Protein AF-A0A6G3D3T6-F1 (afdb_monomer)

Foldseek 3Di:
DPPQDQAQEEEEEDLPPVSLLLCVLCCPPRNHHHAAYEYCPQVSQVVSCVVRVHYRYNGLVVVLVDPRHQEYEYPHFQQCQLVSLLVCLVSLHAYEYEFPSHLDPVSSVVSVVSCVVSVHHYHYQLLLLQQLVLLLLQVCCVVVLFPQFQEKEKEKAAACPVVPQPRCQLPCSRQNHCCRNVVVSVQVSCCSSNVFDFDDKDKDWDADPPRGGGFKMWMWTATPPRRIYIYIGGNPDDHVGIWIWMWTHRFQKIKIFIDPRTQKIKMKGFADPVSLVVQVCCQVCQCVSSDGVQADQPPLWGKDKDKAAQCDDQAWDDTPHDTDRGRMIMMIMTGSNPPVCSSVSSSSSD

Radius of gyration: 22.32 Å; Cα contacts (8 Å, |Δi|>4): 745; chains: 1; bounding box: 56×41×55 Å

Structure (mmCIF, N/CA/C/O backbone):
data_AF-A0A6G3D3T6-F1
#
_entry.id   AF-A0A6G3D3T6-F1
#
loop_
_atom_site.group_PDB
_atom_site.id
_atom_site.type_symbol
_atom_site.label_atom_id
_atom_site.label_alt_id
_atom_site.label_comp_id
_atom_site.label_asym_id
_atom_site.label_entity_id
_atom_site.label_seq_id
_atom_site.pdbx_PDB_ins_code
_atom_site.Cartn_x
_atom_site.Cartn_y
_atom_site.Cartn_z
_atom_site.occupancy
_atom_site.B_iso_or_equiv
_atom_site.auth_seq_id
_atom_site.auth_comp_id
_atom_site.auth_asym_id
_atom_site.auth_atom_id
_atom_site.pdbx_PDB_model_num
ATOM 1 N N . MET A 1 1 ? -21.239 -20.232 -13.064 1.00 39.75 1 MET A N 1
ATOM 2 C CA . MET A 1 1 ? -21.566 -19.064 -12.222 1.00 39.75 1 MET A CA 1
ATOM 3 C C . MET A 1 1 ? -21.655 -19.581 -10.801 1.00 39.75 1 MET A C 1
ATOM 5 O O . MET A 1 1 ? -22.529 -20.400 -10.548 1.00 39.75 1 MET A O 1
ATOM 9 N N . SER A 1 2 ? -20.716 -19.225 -9.921 1.00 40.78 2 SER A N 1
ATOM 10 C CA . SER A 1 2 ? -20.880 -19.517 -8.490 1.00 40.78 2 SER A CA 1
ATOM 11 C C . SER A 1 2 ? -22.173 -18.850 -8.006 1.00 40.78 2 SER A C 1
ATOM 13 O O . SER A 1 2 ? -22.490 -17.767 -8.509 1.00 40.78 2 SER A O 1
ATOM 15 N N . PRO A 1 3 ? -22.954 -19.483 -7.113 1.00 44.53 3 PRO A N 1
ATOM 16 C CA . PRO A 1 3 ? -24.163 -18.863 -6.584 1.00 44.53 3 PRO A CA 1
ATOM 17 C C . PRO A 1 3 ? -23.785 -17.501 -6.000 1.00 44.53 3 PRO A C 1
ATOM 19 O O . PRO A 1 3 ? -22.776 -17.399 -5.304 1.00 44.53 3 PRO A O 1
ATOM 22 N N . ALA A 1 4 ? -24.546 -16.456 -6.333 1.00 56.91 4 ALA A N 1
ATOM 23 C CA . ALA A 1 4 ? -24.324 -15.129 -5.777 1.00 56.91 4 ALA A CA 1
ATOM 24 C C . ALA A 1 4 ? -24.526 -15.219 -4.258 1.00 56.91 4 ALA A C 1
ATOM 26 O O . ALA A 1 4 ? -25.653 -15.299 -3.773 1.00 56.91 4 ALA A O 1
ATOM 27 N N . THR A 1 5 ? -23.425 -15.309 -3.517 1.00 73.31 5 THR A N 1
ATOM 28 C CA . THR A 1 5 ? -23.425 -15.281 -2.058 1.00 73.31 5 THR A CA 1
ATOM 29 C C . THR A 1 5 ? -23.965 -13.930 -1.611 1.00 73.31 5 THR A C 1
ATOM 31 O O . THR A 1 5 ? -23.590 -12.903 -2.179 1.00 73.31 5 THR A O 1
ATOM 34 N N . ALA A 1 6 ? -24.858 -13.926 -0.620 1.00 86.69 6 ALA A N 1
ATOM 35 C CA . ALA A 1 6 ? -25.373 -12.685 -0.052 1.00 86.69 6 ALA A CA 1
ATOM 36 C C . ALA A 1 6 ? -24.205 -11.780 0.403 1.00 86.69 6 ALA A C 1
ATOM 38 O O . ALA A 1 6 ? -23.221 -12.312 0.927 1.00 86.69 6 ALA A O 1
ATOM 39 N N . PRO A 1 7 ? -24.292 -10.446 0.218 1.00 94.12 7 PRO A N 1
ATOM 40 C CA . PRO A 1 7 ? -23.237 -9.533 0.644 1.00 94.12 7 PRO A CA 1
ATOM 41 C C . PRO A 1 7 ? -22.947 -9.676 2.140 1.00 94.12 7 PRO A C 1
ATOM 43 O O . PRO A 1 7 ? -23.873 -9.742 2.956 1.00 94.12 7 PRO A O 1
ATOM 46 N N . LEU A 1 8 ? -21.668 -9.693 2.505 1.00 96.81 8 LEU A N 1
ATOM 47 C CA . LEU A 1 8 ? -21.237 -9.764 3.896 1.00 96.81 8 LEU A CA 1
ATOM 48 C C . LEU A 1 8 ? -21.480 -8.417 4.582 1.00 96.81 8 LEU A C 1
ATOM 50 O O . LEU A 1 8 ? -21.148 -7.363 4.038 1.00 96.81 8 LEU A O 1
ATOM 54 N N . GLY A 1 9 ? -22.048 -8.439 5.789 1.00 98.25 9 GLY A N 1
ATOM 55 C CA . GLY A 1 9 ? -22.190 -7.221 6.579 1.00 98.25 9 GLY A CA 1
ATOM 56 C C . GLY A 1 9 ? -20.834 -6.739 7.090 1.00 98.25 9 GLY A C 1
ATOM 57 O O . GLY A 1 9 ? -20.126 -7.483 7.771 1.00 98.25 9 GLY A O 1
ATOM 58 N N . LEU A 1 10 ? -20.485 -5.501 6.756 1.00 98.56 10 LEU A N 1
ATOM 59 C CA . LEU A 1 10 ? -19.242 -4.841 7.133 1.00 98.56 10 LEU A CA 1
ATOM 60 C C . LEU A 1 10 ? -19.496 -3.868 8.288 1.00 98.56 10 LEU A C 1
ATOM 62 O O . LEU A 1 10 ? -20.263 -2.911 8.145 1.00 98.56 10 LEU A O 1
ATOM 66 N N . GLY A 1 11 ? -18.845 -4.109 9.420 1.00 98.69 11 GLY A N 1
ATOM 67 C CA . GLY A 1 11 ? -18.751 -3.164 10.526 1.00 98.69 11 GLY A CA 1
ATOM 68 C C . GLY A 1 11 ? -17.400 -2.453 10.516 1.00 98.69 11 GLY A C 1
ATOM 69 O O . GLY A 1 11 ? -16.382 -3.113 10.348 1.00 98.69 11 GLY A O 1
ATOM 70 N N . LEU A 1 12 ? -17.370 -1.136 10.711 1.00 98.81 12 LEU A N 1
ATOM 71 C CA . LEU A 1 12 ? -16.123 -0.368 10.839 1.00 98.81 12 LEU A CA 1
ATOM 72 C C . LEU A 1 12 ? -15.867 0.003 12.305 1.00 98.81 12 LEU A C 1
ATOM 74 O O . LEU A 1 12 ? -16.773 0.506 12.966 1.00 98.81 12 LEU A O 1
ATOM 78 N N . VAL A 1 13 ? -14.635 -0.160 12.788 1.00 98.75 13 VAL A N 1
ATOM 79 C CA . VAL A 1 13 ? -14.160 0.388 14.070 1.00 98.75 13 VAL A CA 1
ATOM 80 C C . VAL A 1 13 ? -13.040 1.386 13.804 1.00 98.75 13 VAL A C 1
ATOM 82 O O . VAL A 1 13 ? -12.027 1.032 13.208 1.00 98.75 13 VAL A O 1
ATOM 85 N N . GLY A 1 14 ? -13.214 2.621 14.273 1.00 98.31 14 GLY A N 1
ATOM 86 C CA . GLY A 1 14 ? -12.348 3.755 13.957 1.00 98.31 14 GLY A CA 1
ATOM 87 C C . GLY A 1 14 ? -12.942 4.600 12.830 1.00 98.31 14 GLY A C 1
ATOM 88 O O . GLY A 1 14 ? -12.811 4.288 11.654 1.00 98.31 14 GLY A O 1
ATOM 89 N N . CYS A 1 15 ? -13.590 5.703 13.195 1.00 98.38 15 CYS A N 1
ATOM 90 C CA . CYS A 1 15 ? -14.238 6.663 12.295 1.00 98.38 15 CYS A CA 1
ATOM 91 C C . CYS A 1 15 ? -13.370 7.917 12.072 1.00 98.38 15 CYS A C 1
ATOM 93 O O . CYS A 1 15 ? -13.886 9.017 11.856 1.00 98.38 15 CYS A O 1
ATOM 95 N N . GLY A 1 16 ? -12.044 7.771 12.171 1.00 96.25 16 GLY A N 1
ATOM 96 C CA . GLY A 1 16 ? -11.081 8.812 11.811 1.00 96.25 16 GLY A CA 1
ATOM 97 C C . GLY A 1 16 ? -11.018 9.057 10.299 1.00 96.25 16 GLY A C 1
ATOM 98 O O . GLY A 1 16 ? -11.765 8.462 9.523 1.00 96.25 16 GLY A O 1
ATOM 99 N N . GLY A 1 17 ? -10.091 9.920 9.867 1.00 94.75 17 GLY A N 1
ATOM 100 C CA . GLY A 1 17 ? -9.939 10.274 8.449 1.00 94.75 17 GLY A CA 1
ATOM 101 C C . GLY A 1 17 ? -9.751 9.054 7.542 1.00 94.75 17 GLY A C 1
ATOM 102 O O . GLY A 1 17 ? -10.414 8.952 6.512 1.00 94.75 17 GLY A O 1
ATOM 103 N N . PHE A 1 18 ? -8.922 8.096 7.967 1.00 94.50 18 PHE A N 1
ATOM 104 C CA . PHE A 1 18 ? -8.704 6.874 7.199 1.00 94.50 18 PHE A CA 1
ATOM 105 C C . PHE A 1 18 ? -9.914 5.934 7.217 1.00 94.50 18 PHE A C 1
ATOM 107 O O . PHE A 1 18 ? -10.318 5.455 6.168 1.00 94.50 18 PHE A O 1
ATOM 114 N N . GLY A 1 19 ? -10.556 5.721 8.370 1.00 97.44 19 GLY A N 1
ATOM 115 C CA . GLY A 1 19 ? -11.765 4.891 8.441 1.00 97.44 19 GLY A CA 1
ATOM 116 C C . GLY A 1 19 ? -12.900 5.406 7.549 1.00 97.44 19 GLY A C 1
ATOM 117 O O . GLY A 1 19 ? -13.599 4.618 6.915 1.00 97.44 19 GLY A O 1
ATOM 118 N N . ALA A 1 20 ? -13.042 6.731 7.428 1.00 97.56 20 ALA A N 1
ATOM 119 C CA . ALA A 1 20 ? -13.967 7.338 6.475 1.00 97.56 20 ALA A CA 1
ATOM 120 C C . ALA A 1 20 ? -13.571 7.059 5.013 1.00 97.56 20 ALA A C 1
ATOM 122 O O . ALA A 1 20 ? -14.434 6.699 4.216 1.00 97.56 20 ALA A O 1
ATOM 123 N N . PHE A 1 21 ? -12.283 7.190 4.673 1.00 97.06 21 PHE A N 1
ATOM 124 C CA . PHE A 1 21 ? -11.763 6.873 3.339 1.00 97.06 21 PHE A CA 1
ATOM 125 C C . PHE A 1 21 ? -11.950 5.393 2.972 1.00 97.06 21 PHE A C 1
ATOM 127 O O . PHE A 1 21 ? -12.449 5.101 1.889 1.00 97.06 21 PHE A O 1
ATOM 134 N N . LEU A 1 22 ? -11.614 4.473 3.879 1.00 96.94 22 LEU A N 1
ATOM 135 C CA . LEU A 1 22 ? -11.801 3.032 3.704 1.00 96.94 22 LEU A CA 1
ATOM 136 C C . LEU A 1 22 ? -13.271 2.723 3.430 1.00 96.94 22 LEU A C 1
ATOM 138 O O . LEU A 1 22 ? -13.595 2.063 2.444 1.00 96.94 22 LEU A O 1
ATOM 142 N N . LEU A 1 23 ? -14.183 3.237 4.262 1.00 97.25 23 LEU A N 1
ATOM 143 C CA . LEU A 1 23 ? -15.605 2.961 4.087 1.00 97.25 23 LEU A CA 1
ATOM 144 C C . LEU A 1 23 ? -16.147 3.539 2.773 1.00 97.25 23 LEU A C 1
ATOM 146 O O . LEU A 1 23 ? -16.931 2.871 2.103 1.00 97.25 23 LEU A O 1
ATOM 150 N N . ASP A 1 24 ? -15.698 4.727 2.360 1.00 95.88 24 ASP A N 1
ATOM 151 C CA . ASP A 1 24 ? -15.997 5.280 1.032 1.00 95.88 24 ASP A CA 1
ATOM 152 C C . ASP A 1 24 ? -15.475 4.397 -0.106 1.00 95.88 24 ASP A C 1
ATOM 154 O O . ASP A 1 24 ? -16.133 4.269 -1.143 1.00 95.88 24 ASP A O 1
ATOM 158 N N . ALA A 1 25 ? -14.288 3.813 0.070 1.00 94.12 25 ALA A N 1
ATOM 159 C CA . ALA A 1 25 ? -13.652 2.986 -0.940 1.00 94.12 25 ALA A CA 1
ATOM 160 C C . ALA A 1 25 ? -14.452 1.713 -1.213 1.00 94.12 25 ALA A C 1
ATOM 162 O O . ALA A 1 25 ? -14.696 1.400 -2.379 1.00 94.12 25 ALA A O 1
ATOM 163 N N . VAL A 1 26 ? -14.926 1.056 -0.150 1.00 93.31 26 VAL A N 1
ATOM 164 C CA . VAL A 1 26 ? -15.482 -0.303 -0.218 1.00 93.31 26 VAL A CA 1
ATOM 165 C C . VAL A 1 26 ? -17.011 -0.379 -0.157 1.00 93.31 26 VAL A C 1
ATOM 167 O O . VAL A 1 26 ? -17.577 -1.445 -0.398 1.00 93.31 26 VAL A O 1
ATOM 170 N N . ALA A 1 27 ? -17.710 0.717 0.167 1.00 92.44 27 ALA A N 1
ATOM 171 C CA . ALA A 1 27 ? -19.166 0.705 0.372 1.00 92.44 27 ALA A CA 1
ATOM 172 C C . ALA A 1 27 ? -19.982 0.291 -0.865 1.00 92.44 27 ALA A C 1
ATOM 174 O O . ALA A 1 27 ? -21.127 -0.134 -0.712 1.00 92.44 27 ALA A O 1
ATOM 175 N N . ASP A 1 28 ? -19.423 0.425 -2.070 1.00 90.81 28 ASP A N 1
ATOM 176 C CA . ASP A 1 28 ? -20.070 0.050 -3.331 1.00 90.81 28 ASP A CA 1
ATOM 177 C C . ASP A 1 28 ? -19.621 -1.316 -3.879 1.00 90.81 28 ASP A C 1
ATOM 179 O O . ASP A 1 28 ? -20.043 -1.706 -4.973 1.00 90.81 28 ASP A O 1
ATOM 183 N N . LEU A 1 29 ? -18.804 -2.068 -3.132 1.00 91.69 29 LEU A N 1
ATOM 184 C CA . LEU A 1 29 ? -18.402 -3.415 -3.524 1.00 91.69 29 LEU A CA 1
ATOM 185 C C . LEU A 1 29 ? -19.596 -4.381 -3.429 1.00 91.69 29 LEU A C 1
ATOM 187 O O . LEU A 1 29 ? -20.158 -4.546 -2.347 1.00 91.69 29 LEU A O 1
ATOM 191 N N . PRO A 1 30 ? -19.954 -5.110 -4.506 1.00 90.25 30 PRO A N 1
ATOM 192 C CA . PRO A 1 30 ? -21.135 -5.984 -4.514 1.00 90.25 30 PRO A CA 1
ATOM 193 C C . PRO A 1 30 ? -21.138 -7.084 -3.443 1.00 90.25 30 PRO A C 1
ATOM 195 O O . PRO A 1 30 ? -22.197 -7.597 -3.090 1.00 90.25 30 PRO A O 1
ATOM 198 N N . GLY A 1 31 ? -19.958 -7.478 -2.954 1.00 92.00 31 GLY A N 1
ATOM 199 C CA . GLY A 1 31 ? -19.793 -8.504 -1.924 1.00 92.00 31 GLY A CA 1
ATOM 200 C C . GLY A 1 31 ? -19.917 -7.992 -0.487 1.00 92.00 31 GLY A C 1
ATOM 201 O O . GLY A 1 31 ? -19.901 -8.810 0.430 1.00 92.00 31 GLY A O 1
ATOM 202 N N . LEU A 1 32 ? -20.044 -6.678 -0.277 1.00 95.25 32 LEU A N 1
ATOM 203 C CA . LEU A 1 32 ? -20.084 -6.052 1.042 1.00 95.25 32 LEU A CA 1
ATOM 204 C C . LEU A 1 32 ? -21.335 -5.191 1.207 1.00 95.25 32 LEU A C 1
ATOM 206 O O . LEU A 1 32 ? -21.881 -4.630 0.261 1.00 95.25 32 LEU A O 1
ATOM 210 N N . ARG A 1 33 ? -21.788 -5.071 2.450 1.00 97.12 33 ARG A N 1
ATOM 211 C CA . ARG A 1 33 ? -22.848 -4.149 2.849 1.00 97.12 33 ARG A CA 1
ATOM 212 C C . ARG A 1 33 ? -22.439 -3.496 4.164 1.00 97.12 33 ARG A C 1
ATOM 214 O O . ARG A 1 33 ? -22.420 -4.202 5.168 1.00 97.12 33 ARG A O 1
ATOM 221 N N . PRO A 1 34 ? -22.134 -2.190 4.208 1.00 98.12 34 PRO A N 1
ATOM 222 C CA . PRO A 1 34 ? -21.954 -1.487 5.474 1.00 98.12 34 PRO A CA 1
ATOM 223 C C . PRO A 1 34 ? -23.183 -1.663 6.373 1.00 98.12 34 PRO A C 1
ATOM 225 O O . PRO A 1 34 ? -24.313 -1.467 5.921 1.00 98.12 34 PRO A O 1
ATOM 228 N N . VAL A 1 35 ? -22.976 -2.058 7.630 1.00 98.50 35 VAL A N 1
ATOM 229 C CA . VAL A 1 35 ? -24.077 -2.289 8.586 1.00 98.50 35 VAL A CA 1
ATOM 230 C C . VAL A 1 35 ? -23.979 -1.461 9.855 1.00 98.50 35 VAL A C 1
ATOM 232 O O . VAL A 1 35 ? -25.008 -1.250 10.485 1.00 98.50 35 VAL A O 1
ATOM 235 N N . ALA A 1 36 ? -22.790 -0.995 10.236 1.00 98.69 36 ALA A N 1
ATOM 236 C CA . ALA A 1 36 ? -22.582 -0.121 11.387 1.00 98.69 36 ALA A CA 1
ATOM 237 C C . ALA A 1 36 ? -21.161 0.457 11.389 1.00 98.69 36 ALA A C 1
ATOM 239 O O . ALA A 1 36 ? -20.241 -0.112 10.797 1.00 98.69 36 ALA A O 1
ATOM 240 N N . VAL A 1 37 ? -20.987 1.567 12.100 1.00 98.88 37 VAL A N 1
ATOM 241 C CA . VAL A 1 37 ? -19.676 2.149 12.409 1.00 98.88 37 VAL A CA 1
ATOM 242 C C . VAL A 1 37 ? -19.545 2.369 13.912 1.00 98.88 37 VAL A C 1
ATOM 244 O O . VAL A 1 37 ? -20.540 2.649 14.580 1.00 98.88 37 VAL A O 1
ATOM 247 N N . ALA A 1 38 ? -18.332 2.266 14.444 1.00 98.75 38 ALA A N 1
ATOM 248 C CA . ALA A 1 38 ? -18.039 2.441 15.859 1.00 98.75 38 ALA A CA 1
ATOM 249 C C . ALA A 1 38 ? -16.816 3.342 16.068 1.00 98.75 38 ALA A C 1
ATOM 251 O O . ALA A 1 38 ? -15.796 3.189 15.391 1.00 98.75 38 ALA A O 1
ATOM 252 N N . ASP A 1 39 ? -16.907 4.273 17.015 1.00 98.62 39 ASP A N 1
ATOM 253 C CA . ASP A 1 39 ? -15.785 5.109 17.456 1.00 98.62 39 ASP A CA 1
ATOM 254 C C . ASP A 1 39 ? -16.047 5.618 18.883 1.00 98.62 39 ASP A C 1
ATOM 256 O O . ASP A 1 39 ? -17.189 5.983 19.182 1.00 98.62 39 ASP A O 1
ATOM 260 N N . PRO A 1 40 ? -15.023 5.688 19.755 1.00 97.38 40 PRO A N 1
ATOM 261 C CA . PRO A 1 40 ? -15.172 6.282 21.083 1.00 97.38 40 PRO A CA 1
ATOM 262 C C . PRO A 1 40 ? -15.534 7.777 21.045 1.00 97.38 40 PRO A C 1
ATOM 264 O O . PRO A 1 40 ? -16.092 8.289 22.015 1.00 97.38 40 PRO A O 1
ATOM 267 N N . ASP A 1 41 ? -15.238 8.496 19.954 1.00 97.94 41 ASP A N 1
ATOM 268 C CA . ASP A 1 41 ? -15.751 9.842 19.703 1.00 97.94 41 ASP A CA 1
ATOM 269 C C . ASP A 1 41 ? -17.145 9.760 19.042 1.00 97.94 41 ASP A C 1
ATOM 271 O O . ASP A 1 41 ? -17.261 9.516 17.829 1.00 97.94 41 ASP A O 1
ATOM 275 N N . PRO A 1 42 ? -18.232 10.052 19.786 1.00 97.94 42 PRO A N 1
ATOM 276 C CA . PRO A 1 42 ? -19.590 9.931 19.265 1.00 97.94 42 PRO A CA 1
ATOM 277 C C . PRO A 1 42 ? -19.867 10.894 18.105 1.00 97.94 42 PRO A C 1
ATOM 279 O O . PRO A 1 42 ? -20.771 10.651 17.305 1.00 97.94 42 PRO A O 1
ATOM 282 N N . ARG A 1 43 ? -19.106 11.993 17.970 1.00 98.25 43 ARG A N 1
ATOM 283 C CA . ARG A 1 43 ? -19.276 12.933 16.854 1.00 98.25 43 ARG A CA 1
ATOM 284 C C . ARG A 1 43 ? -18.769 12.325 15.553 1.00 98.25 43 ARG A C 1
ATOM 286 O O . ARG A 1 43 ? -19.444 12.476 14.532 1.00 98.25 43 ARG A O 1
ATOM 293 N N . ARG A 1 44 ? -17.628 11.627 15.591 1.00 98.06 44 ARG A N 1
ATOM 294 C CA . ARG A 1 44 ? -17.049 10.935 14.428 1.00 98.06 44 ARG A CA 1
ATOM 295 C C . ARG A 1 44 ? -17.938 9.784 13.982 1.00 98.06 44 ARG A C 1
ATOM 297 O O . ARG A 1 44 ? -18.339 9.756 12.817 1.00 98.06 44 ARG A O 1
ATOM 304 N N . ALA A 1 45 ? -18.335 8.917 14.918 1.00 98.56 45 ALA A N 1
ATOM 305 C CA . ALA A 1 45 ? -19.247 7.812 14.635 1.00 98.56 45 ALA A CA 1
ATOM 306 C C . ALA A 1 45 ? -20.569 8.318 14.035 1.00 98.56 45 ALA A C 1
ATOM 308 O O . ALA A 1 45 ? -20.994 7.851 12.980 1.00 98.56 45 ALA A O 1
ATOM 309 N N . ALA A 1 46 ? -21.198 9.333 14.642 1.00 98.56 46 ALA A N 1
ATOM 310 C CA . ALA A 1 46 ? -22.465 9.870 14.147 1.00 98.56 46 ALA A CA 1
ATOM 311 C C . ALA A 1 46 ? -22.339 10.540 12.769 1.00 98.56 46 ALA A C 1
ATOM 313 O O . ALA A 1 46 ? -23.265 10.453 11.961 1.00 98.56 46 ALA A O 1
ATOM 314 N N . ALA A 1 47 ? -21.229 11.230 12.48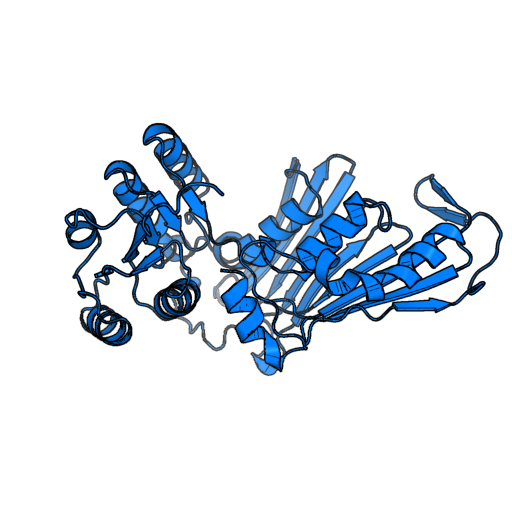6 1.00 98.44 47 ALA A N 1
ATOM 315 C CA . ALA A 1 47 ? -20.996 11.844 11.182 1.00 98.44 47 ALA A CA 1
ATOM 316 C C . ALA A 1 47 ? -20.867 10.791 10.074 1.00 98.44 47 ALA A C 1
ATOM 318 O O . ALA A 1 47 ? -21.566 10.889 9.062 1.00 98.44 47 ALA A O 1
ATOM 319 N N . LEU A 1 48 ? -20.032 9.771 10.286 1.00 98.44 48 LEU A N 1
ATOM 320 C CA . LEU A 1 48 ? -19.817 8.716 9.299 1.00 98.44 48 LEU A CA 1
ATOM 321 C C . LEU A 1 48 ? -21.046 7.804 9.161 1.00 98.44 48 LEU A C 1
ATOM 323 O O . LEU A 1 48 ? -21.461 7.496 8.046 1.00 98.44 48 LEU A O 1
ATOM 327 N N . GLY A 1 49 ? -21.705 7.471 10.274 1.00 98.50 49 GLY A N 1
ATOM 328 C CA . GLY A 1 49 ? -22.952 6.707 10.277 1.00 98.50 49 GLY A CA 1
ATOM 329 C C . GLY A 1 49 ? -24.049 7.388 9.456 1.00 98.50 49 GLY A C 1
ATOM 330 O O . GLY A 1 49 ? -24.649 6.760 8.586 1.00 98.50 49 GLY A O 1
ATOM 331 N N . ARG A 1 50 ? -24.249 8.707 9.624 1.00 98.44 50 ARG A N 1
ATOM 332 C CA . ARG A 1 50 ? -25.184 9.479 8.780 1.00 98.44 50 ARG A CA 1
ATOM 333 C C . ARG A 1 50 ? -24.798 9.464 7.303 1.00 98.44 50 ARG A C 1
ATOM 335 O O . ARG A 1 50 ? -25.686 9.362 6.464 1.00 98.44 50 ARG A O 1
ATOM 342 N N . ARG A 1 51 ? -23.505 9.572 6.986 1.00 97.69 51 ARG A N 1
ATOM 343 C CA . ARG A 1 51 ? -23.003 9.601 5.604 1.00 97.69 51 ARG A CA 1
ATOM 344 C C . ARG A 1 51 ? -23.332 8.319 4.835 1.00 97.69 51 ARG A C 1
ATOM 346 O O . ARG A 1 51 ? -23.706 8.408 3.671 1.00 97.69 51 ARG A O 1
ATOM 353 N N . HIS A 1 52 ? -23.228 7.161 5.488 1.00 97.94 52 HIS A N 1
ATOM 354 C CA . HIS A 1 52 ? -23.495 5.854 4.872 1.00 97.94 52 HIS A CA 1
ATOM 355 C C . HIS A 1 52 ? -24.869 5.265 5.230 1.00 97.94 52 HIS A C 1
ATOM 357 O O . HIS A 1 52 ? -25.194 4.169 4.784 1.00 97.94 52 HIS A O 1
ATOM 363 N N . GLY A 1 53 ? -25.685 5.971 6.019 1.00 97.94 53 GLY A N 1
ATOM 364 C CA . GLY A 1 53 ? -27.011 5.502 6.427 1.00 97.94 53 GLY A CA 1
ATOM 365 C C . GLY A 1 53 ? -26.980 4.287 7.360 1.00 97.94 53 GLY A C 1
ATOM 366 O O . GLY A 1 53 ? -27.880 3.453 7.298 1.00 97.94 53 GLY A O 1
ATOM 367 N N . VAL A 1 54 ? -25.957 4.177 8.213 1.00 98.56 54 VAL A N 1
ATOM 368 C CA . VAL A 1 54 ? -25.769 3.056 9.147 1.00 98.56 54 VAL A CA 1
ATOM 369 C C . VAL A 1 54 ? -25.747 3.530 10.608 1.00 98.56 54 VAL A C 1
ATOM 371 O O . VAL A 1 54 ? -25.384 4.679 10.878 1.00 98.56 54 VAL A O 1
ATOM 374 N N . PRO A 1 55 ? -26.124 2.673 11.574 1.00 98.56 55 PRO A N 1
ATOM 375 C CA . PRO A 1 55 ? -25.976 2.950 12.998 1.00 98.56 55 PRO A CA 1
ATOM 376 C C . PRO A 1 55 ? -24.551 3.359 13.385 1.00 98.56 55 PRO A C 1
ATOM 378 O O . PRO A 1 55 ? -23.573 2.768 12.926 1.00 98.56 55 PRO A O 1
ATOM 381 N N . ALA A 1 56 ? -24.467 4.352 14.269 1.00 98.69 56 ALA A N 1
ATOM 382 C CA . ALA A 1 56 ? -23.245 4.786 14.929 1.00 98.69 56 ALA A CA 1
ATOM 383 C C . ALA A 1 56 ? -23.222 4.228 16.356 1.00 98.69 56 ALA A C 1
ATOM 385 O O . ALA A 1 56 ? -24.187 4.416 17.098 1.00 98.69 56 ALA A O 1
ATOM 386 N N . LEU A 1 57 ? -22.139 3.547 16.711 1.00 98.69 57 LEU A N 1
ATOM 387 C CA . LEU A 1 57 ? -21.964 2.813 17.963 1.00 98.69 57 LEU A CA 1
ATOM 388 C C . LEU A 1 57 ? -20.784 3.384 18.758 1.00 98.69 57 LEU A C 1
ATOM 390 O O . LEU A 1 57 ? -19.896 4.022 18.187 1.00 98.69 57 LEU A O 1
ATOM 394 N N . ALA A 1 58 ? -20.761 3.140 20.066 1.00 97.75 58 ALA A N 1
ATOM 395 C CA . ALA A 1 58 ? -19.729 3.682 20.953 1.00 97.75 58 ALA A CA 1
ATOM 396 C C . ALA A 1 58 ? -18.393 2.922 20.883 1.00 97.75 58 ALA A C 1
ATOM 398 O O . ALA A 1 58 ? -17.351 3.454 21.264 1.00 97.75 58 ALA A O 1
ATOM 399 N N . GLY A 1 59 ? -18.397 1.673 20.412 1.00 96.88 59 GLY A N 1
ATOM 400 C CA . GLY A 1 59 ? -17.191 0.853 20.398 1.00 96.88 59 GLY A CA 1
ATOM 401 C C . GLY A 1 59 ? -17.387 -0.543 19.821 1.00 96.88 59 GLY A C 1
ATOM 402 O O . GLY A 1 59 ? -18.462 -0.900 19.337 1.00 96.88 59 GLY A O 1
ATOM 403 N N . LEU A 1 60 ? -16.309 -1.326 19.878 1.00 98.12 60 LEU A N 1
ATOM 404 C CA . LEU A 1 60 ? -16.238 -2.669 19.308 1.00 98.12 60 LEU A CA 1
ATOM 405 C C . LEU A 1 60 ? -17.289 -3.620 19.900 1.00 98.12 60 LEU A C 1
ATOM 407 O O . LEU A 1 60 ? -17.907 -4.358 19.143 1.00 98.12 60 LEU A O 1
ATOM 411 N N . ASP A 1 61 ? -17.536 -3.588 21.210 1.00 98.19 61 ASP A N 1
ATOM 412 C CA . ASP A 1 61 ? -18.470 -4.523 21.857 1.00 98.19 61 ASP A CA 1
ATOM 413 C C . ASP A 1 61 ? -19.900 -4.385 21.313 1.00 98.19 61 ASP A C 1
ATOM 415 O O . ASP A 1 61 ? -20.544 -5.378 20.971 1.00 98.19 61 ASP A O 1
ATOM 419 N N . GLU A 1 62 ? -20.379 -3.148 21.150 1.00 98.44 62 GLU A N 1
ATOM 420 C CA . GLU A 1 62 ? -21.681 -2.870 20.532 1.00 98.44 62 GLU A CA 1
ATOM 421 C C . GLU A 1 62 ? -21.720 -3.314 19.067 1.00 98.44 62 GLU A C 1
ATOM 423 O O . GLU A 1 62 ? -22.754 -3.784 18.590 1.00 98.44 62 GLU A O 1
ATOM 428 N N . LEU A 1 63 ? -20.600 -3.178 18.348 1.00 98.50 63 LEU A N 1
ATOM 429 C CA . LEU A 1 63 ? -20.488 -3.629 16.965 1.00 98.50 63 LEU A CA 1
ATOM 430 C C . LEU A 1 63 ? -20.569 -5.159 16.873 1.00 98.50 63 LEU A C 1
ATOM 432 O O . LEU A 1 63 ? -21.316 -5.681 16.049 1.00 98.50 63 LEU A O 1
ATOM 436 N N . LEU A 1 64 ? -19.843 -5.878 17.733 1.00 98.50 64 LEU A N 1
ATOM 437 C CA . LEU A 1 64 ? -19.785 -7.343 17.745 1.00 98.50 64 LEU A CA 1
ATOM 438 C C . LEU A 1 64 ? -21.090 -7.998 18.218 1.00 98.50 64 LEU A C 1
ATOM 440 O O . LEU A 1 64 ? -21.369 -9.135 17.824 1.00 98.50 64 LEU A O 1
ATOM 444 N N . ALA A 1 65 ? -21.899 -7.276 19.001 1.00 98.12 65 ALA A N 1
ATOM 445 C CA . ALA A 1 65 ? -23.241 -7.690 19.407 1.00 98.12 65 ALA A CA 1
ATOM 446 C C . ALA A 1 65 ? -24.254 -7.720 18.244 1.00 98.12 65 ALA A C 1
ATOM 448 O O . ALA A 1 65 ? -25.333 -8.295 18.387 1.00 98.12 65 ALA A O 1
ATOM 449 N N . ARG A 1 66 ? -23.933 -7.124 17.087 1.00 98.19 66 ARG A N 1
ATOM 450 C CA . ARG A 1 66 ? -24.798 -7.154 15.901 1.00 98.19 66 ARG A CA 1
ATOM 451 C C . ARG A 1 66 ? -24.568 -8.431 15.102 1.00 98.19 66 ARG A C 1
ATOM 453 O O . ARG A 1 66 ? -23.494 -8.647 14.542 1.00 98.19 66 ARG A O 1
ATOM 460 N N . GLU A 1 67 ? -25.598 -9.265 15.003 1.00 96.31 67 GLU A N 1
ATOM 461 C CA . GLU A 1 67 ? -25.526 -10.537 14.278 1.00 96.31 67 GLU A CA 1
ATOM 462 C C . GLU A 1 67 ? -25.192 -10.352 12.793 1.00 96.31 67 GLU A C 1
ATOM 464 O O . GLU A 1 67 ? -24.482 -11.182 12.225 1.00 96.31 67 GLU A O 1
ATOM 469 N N . GLU A 1 68 ? -25.637 -9.248 12.177 1.00 97.19 68 GLU A N 1
ATOM 470 C CA . GLU A 1 68 ? -25.381 -8.981 10.763 1.00 97.19 68 GLU A CA 1
ATOM 471 C C . GLU A 1 68 ? -23.927 -8.605 10.429 1.00 97.19 68 GLU A C 1
ATOM 473 O O . GLU A 1 68 ? -23.589 -8.567 9.246 1.00 97.19 68 GLU A O 1
ATOM 478 N N . VAL A 1 69 ? -23.062 -8.333 11.417 1.00 98.50 69 VAL A N 1
ATOM 479 C CA . VAL A 1 69 ? -21.636 -8.045 11.185 1.00 98.50 69 VAL A CA 1
ATOM 480 C C . VAL A 1 69 ? -20.896 -9.353 10.906 1.00 98.50 69 VAL A C 1
ATOM 482 O O . VAL A 1 69 ? -20.706 -10.180 11.792 1.00 98.50 69 VAL A O 1
ATOM 485 N N . ALA A 1 70 ? -20.452 -9.552 9.668 1.00 98.38 70 ALA A N 1
ATOM 486 C CA . ALA A 1 70 ? -19.649 -10.706 9.257 1.00 98.38 70 ALA A CA 1
ATOM 487 C C . ALA A 1 70 ? -18.152 -10.369 9.158 1.00 98.38 70 ALA A C 1
ATOM 489 O O . ALA A 1 70 ? -17.308 -11.231 9.415 1.00 98.38 70 ALA A O 1
ATOM 490 N N . VAL A 1 71 ? -17.832 -9.122 8.800 1.00 98.50 71 VAL A N 1
ATOM 491 C CA . VAL A 1 71 ? -16.470 -8.598 8.653 1.00 98.50 71 VAL A CA 1
ATOM 492 C C . VAL A 1 71 ? -16.322 -7.346 9.514 1.00 98.50 71 VAL A C 1
ATOM 494 O O . VAL A 1 71 ? -17.193 -6.476 9.481 1.00 98.50 71 VAL A O 1
ATOM 497 N N . VAL A 1 72 ? -15.218 -7.237 10.251 1.00 98.81 72 VAL A N 1
ATOM 498 C CA . VAL A 1 72 ? -14.820 -6.017 10.961 1.00 98.81 72 VAL A CA 1
ATOM 499 C C . VAL A 1 72 ? -13.650 -5.370 10.223 1.00 98.81 72 VAL A C 1
ATOM 501 O O . VAL A 1 72 ? -12.586 -5.974 10.106 1.00 98.81 72 VAL A O 1
ATOM 504 N N . ALA A 1 73 ? -13.853 -4.147 9.733 1.00 98.69 73 ALA A N 1
ATOM 505 C CA . ALA A 1 73 ? -12.786 -3.266 9.278 1.00 98.69 73 ALA A CA 1
ATOM 506 C C . ALA A 1 73 ? -12.224 -2.491 10.477 1.00 98.69 73 ALA A C 1
ATOM 508 O O . ALA A 1 73 ? -12.953 -1.748 11.137 1.00 98.69 73 ALA A O 1
ATOM 509 N N . VAL A 1 74 ? -10.941 -2.674 10.770 1.00 98.81 74 VAL A N 1
ATOM 510 C CA . VAL A 1 74 ? -10.230 -2.028 11.876 1.00 98.81 74 VAL A CA 1
ATOM 511 C C . VAL A 1 74 ? -9.400 -0.881 11.312 1.00 98.81 74 VAL A C 1
ATOM 513 O O . VAL A 1 74 ? -8.408 -1.123 10.639 1.00 98.81 74 VAL A O 1
ATOM 516 N N . ALA A 1 75 ? -9.804 0.355 11.598 1.00 98.12 75 ALA A N 1
ATOM 517 C CA . ALA A 1 75 ? -9.128 1.593 11.202 1.00 98.12 75 ALA A CA 1
ATOM 518 C C . ALA A 1 75 ? -8.876 2.496 12.428 1.00 98.12 75 ALA A C 1
ATOM 520 O O . ALA A 1 75 ? -9.106 3.710 12.410 1.00 98.12 75 ALA A O 1
ATOM 521 N N . THR A 1 76 ? -8.480 1.876 13.543 1.00 97.31 76 THR A N 1
ATOM 522 C CA . THR A 1 76 ? -8.136 2.563 14.797 1.00 97.31 76 THR A CA 1
ATOM 523 C C . THR A 1 76 ? -6.689 3.083 14.748 1.00 97.31 76 THR A C 1
ATOM 525 O O . THR A 1 76 ? -5.989 2.875 13.767 1.00 97.31 76 THR A O 1
ATOM 528 N N . PRO A 1 77 ? -6.177 3.770 15.782 1.00 95.12 77 PRO A N 1
ATOM 529 C CA . PRO A 1 77 ? -4.735 3.995 15.886 1.00 95.12 77 PRO A CA 1
ATOM 530 C C . PRO A 1 77 ? -3.952 2.665 15.986 1.00 95.12 77 PRO A C 1
ATOM 532 O O . PRO A 1 77 ? -4.490 1.706 16.556 1.00 95.12 77 PRO A O 1
ATOM 535 N N . PRO A 1 78 ? -2.685 2.597 15.522 1.00 96.62 78 PRO A N 1
ATOM 536 C CA . PRO A 1 78 ? -1.938 1.337 15.411 1.00 96.62 78 PRO A CA 1
ATOM 537 C C . PRO A 1 78 ? -1.815 0.524 16.704 1.00 96.62 78 PRO A C 1
ATOM 539 O O . PRO A 1 78 ? -1.961 -0.697 16.683 1.00 96.62 78 PRO A O 1
ATOM 542 N N . ALA A 1 79 ? -1.615 1.176 17.853 1.00 97.12 79 ALA A N 1
ATOM 543 C CA . ALA A 1 79 ? -1.546 0.487 19.147 1.00 97.12 79 ALA A CA 1
ATOM 544 C C . ALA A 1 79 ? -2.832 -0.261 19.542 1.00 97.12 79 ALA A C 1
ATOM 546 O O . ALA A 1 79 ? -2.778 -1.174 20.363 1.00 97.12 79 ALA A O 1
ATOM 547 N N . ALA A 1 80 ? -3.981 0.088 18.955 1.00 97.56 80 ALA A N 1
ATOM 548 C CA . ALA A 1 80 ? -5.252 -0.581 19.215 1.00 97.56 80 ALA A CA 1
ATOM 549 C C . ALA A 1 80 ? -5.575 -1.700 18.206 1.00 97.56 80 ALA A C 1
ATOM 551 O O . ALA A 1 80 ? -6.508 -2.471 18.451 1.00 97.56 80 ALA A O 1
ATOM 552 N N . HIS A 1 81 ? -4.824 -1.829 17.103 1.00 98.50 81 HIS A N 1
ATOM 553 C CA . HIS A 1 81 ? -5.118 -2.794 16.038 1.00 98.50 81 HIS A CA 1
ATOM 554 C C . HIS A 1 81 ? -5.144 -4.235 16.542 1.00 98.50 81 HIS A C 1
ATOM 556 O O . HIS A 1 81 ? -6.165 -4.903 16.399 1.00 98.50 81 HIS A O 1
ATOM 562 N N . ALA A 1 82 ? -4.071 -4.691 17.195 1.00 98.62 82 ALA A N 1
ATOM 563 C CA . ALA A 1 82 ? -3.944 -6.081 17.626 1.00 98.62 82 ALA A CA 1
ATOM 564 C C . ALA A 1 82 ? -5.079 -6.514 18.565 1.00 98.62 82 ALA A C 1
ATOM 566 O O . ALA A 1 82 ? -5.711 -7.546 18.352 1.00 98.62 82 ALA A O 1
ATOM 567 N N . ALA A 1 83 ? -5.385 -5.702 19.581 1.00 98.50 83 ALA A N 1
ATOM 568 C CA . ALA A 1 83 ? -6.462 -6.002 20.520 1.00 98.50 83 ALA A CA 1
ATOM 569 C C . ALA A 1 83 ? -7.839 -6.010 19.832 1.00 98.50 83 ALA A C 1
ATOM 571 O O . ALA A 1 83 ? -8.637 -6.920 20.061 1.00 98.50 83 ALA A O 1
ATOM 572 N N . THR A 1 84 ? -8.099 -5.035 18.953 1.00 98.75 84 THR A N 1
ATOM 573 C CA . THR A 1 84 ? -9.370 -4.918 18.220 1.00 98.75 84 THR A CA 1
ATOM 574 C C . THR A 1 84 ? -9.564 -6.085 17.249 1.00 98.75 84 THR A C 1
ATOM 576 O O . THR A 1 84 ? -10.631 -6.700 17.225 1.00 98.75 84 THR A O 1
ATOM 579 N N . ALA A 1 85 ? -8.525 -6.428 16.482 1.00 98.81 85 ALA A N 1
ATOM 580 C CA . ALA A 1 85 ? -8.531 -7.542 15.542 1.00 98.81 85 ALA A CA 1
ATOM 581 C C . ALA A 1 85 ? -8.741 -8.881 16.263 1.00 98.81 85 ALA A C 1
ATOM 583 O O . ALA A 1 85 ? -9.649 -9.628 15.905 1.00 98.81 85 ALA A O 1
ATOM 584 N N . THR A 1 86 ? -7.979 -9.153 17.326 1.00 98.81 86 THR A N 1
ATOM 585 C CA . THR A 1 86 ? -8.121 -10.370 18.143 1.00 98.81 86 THR A CA 1
ATOM 586 C C . THR A 1 86 ? -9.529 -10.505 18.717 1.00 98.81 86 THR A C 1
ATOM 588 O O . THR A 1 86 ? -10.134 -11.569 18.616 1.00 98.81 86 THR A O 1
ATOM 591 N N . ALA A 1 87 ? -10.103 -9.434 19.273 1.00 98.75 87 ALA A N 1
ATOM 592 C CA . ALA A 1 87 ? -11.462 -9.472 19.811 1.00 98.75 87 ALA A CA 1
ATOM 593 C C . ALA A 1 87 ? -12.517 -9.766 18.726 1.00 98.75 87 ALA A C 1
ATOM 595 O O . ALA A 1 87 ? -13.426 -10.569 18.949 1.00 98.75 87 ALA A O 1
ATOM 596 N N . ALA A 1 88 ? -12.374 -9.185 17.531 1.00 98.81 88 ALA A N 1
ATOM 597 C CA . ALA A 1 88 ? -13.252 -9.480 16.401 1.00 98.81 88 ALA A CA 1
ATOM 598 C C . ALA A 1 88 ? -13.128 -10.938 15.912 1.00 98.81 88 ALA A C 1
ATOM 600 O O . ALA A 1 88 ? -14.148 -11.585 15.655 1.00 98.81 88 ALA A O 1
ATOM 601 N N . LEU A 1 89 ? -11.906 -11.476 15.838 1.00 98.81 89 LEU A N 1
ATOM 602 C CA . LEU A 1 89 ? -11.644 -12.873 15.470 1.00 98.81 89 LEU A CA 1
ATOM 603 C C . LEU A 1 89 ? -12.227 -13.848 16.505 1.00 98.81 89 LEU A C 1
ATOM 605 O O . LEU A 1 89 ? -12.941 -14.779 16.127 1.00 98.81 89 LEU A O 1
ATOM 609 N N . CYS A 1 90 ? -12.031 -13.583 17.801 1.00 98.44 90 CYS A N 1
ATOM 610 C CA . CYS A 1 90 ? -12.624 -14.348 18.904 1.00 98.44 90 CYS A CA 1
ATOM 611 C C . CYS A 1 90 ? -14.160 -14.363 18.852 1.00 98.44 90 CYS A C 1
ATOM 613 O O . CYS A 1 90 ? -14.784 -15.371 19.182 1.00 98.44 90 CYS A O 1
ATOM 615 N N . ALA A 1 91 ? -14.779 -13.269 18.398 1.00 98.44 91 ALA A N 1
ATOM 616 C CA . ALA A 1 91 ? -16.220 -13.181 18.162 1.00 98.44 91 ALA A CA 1
ATOM 617 C C . ALA A 1 91 ? -16.677 -13.866 16.855 1.00 98.44 91 ALA A C 1
ATOM 619 O O . ALA A 1 91 ? -17.841 -13.756 16.466 1.00 98.44 91 ALA A O 1
ATOM 620 N N . GLY A 1 92 ? -15.777 -14.570 16.161 1.00 98.19 92 GLY A N 1
ATOM 621 C CA . GLY A 1 92 ? -16.065 -15.329 14.949 1.00 98.19 92 GLY A CA 1
ATOM 622 C C . GLY A 1 92 ? -16.236 -14.470 13.698 1.00 98.19 92 GLY A C 1
ATOM 623 O O . GLY A 1 92 ? -16.895 -14.911 12.754 1.00 98.19 92 GLY A O 1
ATOM 624 N N . ARG A 1 93 ? -15.691 -13.248 13.675 1.00 98.62 93 ARG A N 1
ATOM 625 C CA . ARG A 1 93 ? -15.783 -12.338 12.522 1.00 98.62 93 ARG A CA 1
ATOM 626 C C . ARG A 1 93 ? -14.530 -12.441 11.658 1.00 98.62 93 ARG A C 1
ATOM 628 O O . ARG A 1 93 ? -13.452 -12.758 12.149 1.00 98.62 93 ARG A O 1
ATOM 635 N N . HIS A 1 94 ? -14.667 -12.181 10.361 1.00 98.75 94 HIS A N 1
ATOM 636 C CA . HIS A 1 94 ? -13.504 -11.920 9.509 1.00 98.75 94 HIS A CA 1
ATOM 637 C C . HIS A 1 94 ? -12.954 -10.523 9.821 1.00 98.75 94 HIS A C 1
ATOM 639 O O . HIS A 1 94 ? -13.716 -9.646 10.232 1.00 98.75 94 HIS A O 1
ATOM 645 N N . VAL A 1 95 ? -11.659 -10.299 9.608 1.00 98.88 95 VAL A N 1
ATOM 646 C CA . VAL A 1 95 ? -11.007 -9.017 9.893 1.00 98.88 95 VAL A CA 1
ATOM 647 C C . VAL A 1 95 ? -10.285 -8.488 8.661 1.00 98.88 95 VAL A C 1
ATOM 649 O O . VAL A 1 95 ? -9.467 -9.178 8.057 1.00 98.88 95 VAL A O 1
ATOM 652 N N . PHE A 1 96 ? -10.575 -7.233 8.332 1.00 98.50 96 PHE A N 1
ATOM 653 C CA . PHE A 1 96 ? -9.742 -6.383 7.490 1.00 98.50 96 PHE A CA 1
ATOM 654 C C . PHE A 1 96 ? -9.110 -5.338 8.412 1.00 98.50 96 PHE A C 1
ATOM 656 O O . PHE A 1 96 ? -9.831 -4.589 9.062 1.00 98.50 96 PHE A O 1
ATOM 663 N N . CYS A 1 97 ? -7.791 -5.314 8.542 1.00 98.56 97 CYS A N 1
ATOM 664 C CA . CYS A 1 97 ? -7.096 -4.425 9.466 1.00 98.56 97 CYS A CA 1
ATOM 665 C C . CYS A 1 97 ? -6.228 -3.441 8.703 1.00 98.56 97 CYS A C 1
ATOM 667 O O . CYS A 1 97 ? -5.442 -3.846 7.848 1.00 98.56 97 CYS A O 1
ATOM 669 N N . GLU A 1 98 ? -6.305 -2.170 9.075 1.00 97.62 98 GLU A N 1
ATOM 670 C CA . GLU A 1 98 ? -5.329 -1.191 8.640 1.00 97.62 98 GLU A CA 1
ATOM 671 C C . GLU A 1 98 ? -3.911 -1.607 9.018 1.00 97.62 98 GLU A C 1
ATOM 673 O O . GLU A 1 98 ? -3.656 -2.287 10.021 1.00 97.62 98 GLU A O 1
ATOM 678 N N . LYS A 1 99 ? -2.962 -1.163 8.199 1.00 96.31 99 LYS A N 1
ATOM 679 C CA . LYS A 1 99 ? -1.545 -1.288 8.522 1.00 96.31 99 LYS A CA 1
ATOM 680 C C . LYS A 1 99 ? -1.170 -0.309 9.646 1.00 96.31 99 LYS A C 1
ATOM 682 O O . LYS A 1 99 ? -1.743 0.775 9.746 1.00 96.31 99 LYS A O 1
ATOM 687 N N . PRO A 1 100 ? -0.122 -0.613 10.426 1.00 97.69 100 PRO A N 1
ATOM 688 C CA . PRO A 1 100 ? 0.472 -1.936 10.608 1.00 97.69 100 PRO A CA 1
ATOM 689 C C . PRO A 1 100 ? -0.464 -2.823 11.442 1.00 97.69 100 PRO A C 1
ATOM 691 O O . PRO A 1 100 ? -1.149 -2.313 12.317 1.00 97.69 100 PRO A O 1
ATOM 694 N N . LEU A 1 101 ? -0.454 -4.147 11.252 1.00 98.19 101 LEU A N 1
ATOM 695 C CA . LEU A 1 101 ? -1.313 -5.062 12.032 1.00 98.19 101 LEU A CA 1
ATOM 696 C C . LEU A 1 101 ? -1.143 -4.906 13.557 1.00 98.19 101 LEU A C 1
ATOM 698 O O . LEU A 1 101 ? -2.094 -5.062 14.320 1.00 98.19 101 LEU A O 1
ATOM 702 N N . ALA A 1 102 ? 0.076 -4.600 13.999 1.00 98.00 102 ALA A N 1
ATOM 703 C CA . ALA A 1 102 ? 0.403 -4.280 15.380 1.00 98.00 102 ALA A CA 1
ATOM 704 C C . ALA A 1 102 ? 1.671 -3.416 15.442 1.00 98.00 102 ALA A C 1
ATOM 706 O O . ALA A 1 102 ? 2.439 -3.344 14.480 1.00 98.00 102 ALA A O 1
ATOM 707 N N . THR A 1 103 ? 1.934 -2.806 16.598 1.00 97.56 103 THR A N 1
ATOM 708 C CA . THR A 1 103 ? 3.168 -2.038 16.848 1.00 97.56 103 THR A CA 1
ATOM 709 C C . THR A 1 103 ? 4.374 -2.927 17.170 1.00 97.56 103 THR A C 1
ATOM 711 O O . THR A 1 103 ? 5.514 -2.456 17.140 1.00 97.56 103 THR A O 1
ATOM 714 N N . THR A 1 104 ? 4.152 -4.218 17.447 1.00 97.06 104 THR A N 1
ATOM 715 C CA . THR A 1 104 ? 5.205 -5.209 17.705 1.00 97.06 104 THR A CA 1
ATOM 716 C C . THR A 1 104 ? 5.000 -6.474 16.869 1.00 97.06 104 THR A C 1
ATOM 718 O O . THR A 1 104 ? 3.871 -6.863 16.577 1.00 97.06 104 THR A O 1
ATOM 721 N N . ALA A 1 105 ? 6.100 -7.141 16.504 1.00 95.81 105 ALA A N 1
ATOM 722 C CA . ALA A 1 105 ? 6.047 -8.393 15.744 1.00 95.81 105 ALA A CA 1
ATOM 723 C C . ALA A 1 105 ? 5.321 -9.507 16.515 1.00 95.81 105 ALA A C 1
ATOM 725 O O . ALA A 1 105 ? 4.471 -10.181 15.950 1.00 95.81 105 ALA A O 1
ATOM 726 N N . ARG A 1 106 ? 5.590 -9.629 17.821 1.00 97.88 106 ARG A N 1
ATOM 727 C CA . ARG A 1 106 ? 4.944 -10.616 18.696 1.00 97.88 106 ARG A CA 1
ATOM 728 C C . ARG A 1 106 ? 3.422 -10.470 18.696 1.00 97.88 106 ARG A C 1
ATOM 730 O O . ARG A 1 106 ? 2.713 -11.464 18.629 1.00 97.88 106 ARG A O 1
ATOM 737 N N . ASP A 1 107 ? 2.918 -9.241 18.789 1.00 98.19 107 ASP A N 1
ATOM 738 C CA . ASP A 1 107 ? 1.471 -9.028 18.836 1.00 98.19 107 ASP A CA 1
ATOM 739 C C . ASP A 1 107 ? 0.843 -9.247 17.446 1.00 98.19 107 ASP A C 1
ATOM 741 O O . ASP A 1 107 ? -0.264 -9.766 17.359 1.00 98.19 107 ASP A O 1
ATOM 745 N N . ALA A 1 108 ? 1.558 -8.940 16.355 1.00 98.12 108 ALA A N 1
ATOM 746 C CA . ALA A 1 108 ? 1.118 -9.279 14.999 1.00 98.12 108 ALA A CA 1
ATOM 747 C C . ALA A 1 108 ? 1.052 -10.803 14.768 1.00 98.12 108 ALA A C 1
ATOM 749 O O . ALA A 1 108 ? 0.080 -11.288 14.189 1.00 98.12 108 ALA A O 1
ATOM 750 N N . GLU A 1 109 ? 2.049 -11.555 15.248 1.00 98.38 109 GLU A N 1
ATOM 751 C CA . GLU A 1 109 ? 2.069 -13.026 15.224 1.00 98.38 109 GLU A CA 1
ATOM 752 C C . GLU A 1 109 ? 0.889 -13.605 16.014 1.00 98.38 109 GLU A C 1
ATOM 754 O O . GLU A 1 109 ? 0.150 -14.433 15.488 1.00 98.38 109 GLU A O 1
ATOM 759 N N . ALA A 1 110 ? 0.632 -13.096 17.223 1.00 98.69 110 ALA A N 1
ATOM 760 C CA . ALA A 1 110 ? -0.493 -13.540 18.046 1.00 98.69 110 ALA A CA 1
ATOM 761 C C . ALA A 1 110 ? -1.860 -13.326 17.365 1.00 98.69 110 ALA A C 1
ATOM 763 O O . ALA A 1 110 ? -2.749 -14.169 17.474 1.00 98.69 110 ALA A O 1
ATOM 764 N N . VAL A 1 111 ? -2.043 -12.217 16.638 1.00 98.81 111 VAL A N 1
ATOM 765 C CA . VAL A 1 111 ? -3.285 -11.954 15.887 1.00 98.81 111 VAL A CA 1
ATOM 766 C C . VAL A 1 111 ? -3.428 -12.917 14.702 1.00 98.81 111 VAL A C 1
ATOM 768 O O . VAL A 1 111 ? -4.534 -13.375 14.410 1.00 98.81 111 VAL A O 1
ATOM 771 N N . ALA A 1 112 ? -2.325 -13.251 14.025 1.00 98.50 112 ALA A N 1
ATOM 772 C CA . ALA A 1 112 ? -2.330 -14.231 12.941 1.00 98.50 112 ALA A CA 1
ATOM 773 C C . ALA A 1 112 ? -2.683 -15.641 13.449 1.00 98.50 112 ALA A C 1
ATOM 775 O O . ALA A 1 112 ? -3.557 -16.292 12.876 1.00 98.50 112 ALA A O 1
ATOM 776 N N . GLU A 1 113 ? -2.080 -16.076 14.560 1.00 98.62 113 GLU A N 1
ATOM 777 C CA . GLU A 1 113 ? -2.407 -17.345 15.226 1.00 98.62 113 GLU A CA 1
ATOM 778 C C . GLU A 1 113 ? -3.882 -17.402 15.652 1.00 98.62 113 GLU A C 1
ATOM 780 O O . GLU A 1 113 ? -4.551 -18.426 15.490 1.00 98.62 113 GLU A O 1
ATOM 785 N N . GLU A 1 114 ? -4.426 -16.292 16.159 1.00 98.75 114 GLU A N 1
ATOM 786 C CA . GLU A 1 114 ? -5.841 -16.202 16.514 1.00 98.75 114 GLU A CA 1
ATOM 787 C C . GLU A 1 114 ? -6.752 -16.349 15.287 1.00 98.75 114 GLU A C 1
ATOM 789 O O . GLU A 1 114 ? -7.769 -17.042 15.357 1.00 98.75 114 GLU A O 1
ATOM 794 N N . ALA A 1 115 ? -6.391 -15.754 14.148 1.00 98.69 115 ALA A N 1
ATOM 795 C CA . ALA A 1 115 ? -7.172 -15.890 12.922 1.00 98.69 115 ALA A CA 1
ATOM 796 C C . ALA A 1 115 ? -7.241 -17.349 12.448 1.00 98.69 115 ALA A C 1
ATOM 798 O O . ALA A 1 115 ? -8.323 -17.838 12.102 1.00 98.69 115 ALA A O 1
ATOM 799 N N . GLU A 1 116 ? -6.111 -18.061 12.509 1.00 98.31 116 GLU A N 1
ATOM 800 C CA . GLU A 1 116 ? -6.043 -19.495 12.223 1.00 98.31 116 GLU A CA 1
ATOM 801 C C . GLU A 1 116 ? -6.901 -20.303 13.204 1.00 98.31 116 GLU A C 1
ATOM 803 O O . GLU A 1 116 ? -7.728 -21.116 12.782 1.00 98.31 116 GLU A O 1
ATOM 808 N N . ARG A 1 117 ? -6.776 -20.034 14.510 1.00 98.50 117 ARG A N 1
ATOM 809 C CA . ARG A 1 117 ? -7.542 -20.711 15.567 1.00 98.50 117 ARG A CA 1
ATOM 810 C C . ARG A 1 117 ? -9.051 -20.514 15.413 1.00 98.50 117 ARG A C 1
ATOM 812 O O . ARG A 1 117 ? -9.817 -21.455 15.622 1.00 98.50 117 ARG A O 1
ATOM 819 N N . ALA A 1 118 ? -9.485 -19.304 15.068 1.00 98.25 118 ALA A N 1
ATOM 820 C CA . ALA A 1 118 ? -10.891 -18.969 14.860 1.00 98.25 118 ALA A CA 1
ATOM 821 C C . ALA A 1 118 ? -11.445 -19.499 13.523 1.00 98.25 118 ALA A C 1
ATOM 823 O O . ALA A 1 118 ? -12.662 -19.470 13.309 1.00 98.25 118 ALA A O 1
ATOM 824 N N . GLY A 1 119 ? -10.578 -19.959 12.611 1.00 98.25 119 GLY A N 1
ATOM 825 C CA . GLY A 1 119 ? -10.955 -20.336 11.250 1.00 98.25 119 GLY A CA 1
ATOM 826 C C . GLY A 1 119 ? -11.503 -19.148 10.455 1.00 98.25 119 GLY A C 1
ATOM 827 O O . GLY A 1 119 ? -12.455 -19.300 9.683 1.00 98.25 119 GLY A O 1
ATOM 828 N N . ARG A 1 120 ? -10.959 -17.948 10.691 1.00 98.50 120 ARG A N 1
ATOM 829 C CA . ARG A 1 120 ? -11.404 -16.694 10.069 1.00 98.50 120 ARG A CA 1
ATOM 830 C C . ARG A 1 120 ? -10.327 -16.103 9.180 1.00 98.50 120 ARG A C 1
ATOM 832 O O . ARG A 1 120 ? -9.149 -16.418 9.268 1.00 98.50 120 ARG A O 1
ATOM 839 N N . VAL A 1 121 ? -10.781 -15.247 8.272 1.00 98.38 121 VAL A N 1
ATOM 840 C CA . VAL A 1 121 ? -9.900 -14.548 7.334 1.00 98.38 121 VAL A CA 1
ATOM 841 C C . VAL A 1 121 ? -9.407 -13.282 8.014 1.00 98.38 121 VAL A C 1
ATOM 843 O O . VAL A 1 121 ? -10.228 -12.509 8.509 1.00 98.38 121 VAL A O 1
ATOM 846 N N . LEU A 1 122 ? -8.093 -13.084 7.996 1.00 98.56 122 LEU A N 1
ATOM 847 C CA . LEU A 1 122 ? -7.417 -11.852 8.375 1.00 98.56 122 LEU A CA 1
ATOM 848 C C . LEU A 1 122 ? -6.703 -11.294 7.142 1.00 98.56 122 LEU A C 1
ATOM 850 O O . LEU A 1 122 ? -5.904 -11.991 6.517 1.00 98.56 122 LEU A O 1
ATOM 854 N N . VAL A 1 123 ? -6.983 -10.039 6.806 1.00 96.75 123 VAL A N 1
ATOM 855 C CA . VAL A 1 123 ? -6.272 -9.280 5.771 1.00 96.75 123 VAL A CA 1
ATOM 856 C C . VAL A 1 123 ? -5.737 -8.002 6.397 1.00 96.75 123 VAL A C 1
ATOM 858 O O . VAL A 1 123 ? -6.442 -7.351 7.163 1.00 96.75 123 VAL A O 1
ATOM 861 N N . VAL A 1 124 ? -4.496 -7.653 6.069 1.00 97.06 124 VAL A N 1
ATOM 862 C CA . VAL A 1 124 ? -3.894 -6.360 6.413 1.00 97.06 124 VAL A CA 1
ATOM 863 C C . VAL A 1 124 ? -3.896 -5.487 5.167 1.00 97.06 124 VAL A C 1
ATOM 865 O O . VAL A 1 124 ? -3.547 -5.987 4.090 1.00 97.06 124 VAL A O 1
ATOM 868 N N . ASP A 1 125 ? -4.253 -4.211 5.307 1.00 95.25 125 ASP A N 1
ATOM 869 C CA . ASP A 1 125 ? -4.306 -3.267 4.192 1.00 95.25 125 ASP A CA 1
ATOM 870 C C . ASP A 1 125 ? -2.909 -2.847 3.702 1.00 95.25 125 ASP A C 1
ATOM 872 O O . ASP A 1 125 ? -2.382 -1.762 3.961 1.00 95.25 125 ASP A O 1
ATOM 876 N N . HIS A 1 126 ? -2.258 -3.753 2.979 1.00 95.19 126 HIS A N 1
ATOM 877 C CA . HIS A 1 126 ? -1.034 -3.471 2.244 1.00 95.19 126 HIS A CA 1
ATOM 878 C C . HIS A 1 126 ? -1.357 -2.995 0.821 1.00 95.19 126 HIS A C 1
ATOM 880 O O . HIS A 1 126 ? -1.012 -3.667 -0.155 1.00 95.19 126 HIS A O 1
ATOM 886 N N . VAL A 1 127 ? -1.985 -1.818 0.701 1.00 93.69 127 VAL A N 1
ATOM 887 C CA . VAL A 1 127 ? -2.482 -1.224 -0.562 1.00 93.69 127 VAL A CA 1
ATOM 888 C C . VAL A 1 127 ? -1.532 -1.331 -1.758 1.00 93.69 127 VAL A C 1
ATOM 890 O O . VAL A 1 127 ? -1.962 -1.557 -2.887 1.00 93.69 127 VAL A O 1
ATOM 893 N N . LEU A 1 128 ? -0.214 -1.214 -1.549 1.00 94.50 128 LEU A N 1
ATOM 894 C CA . LEU A 1 128 ? 0.759 -1.262 -2.645 1.00 94.50 128 LEU A CA 1
ATOM 895 C C . LEU A 1 128 ? 0.760 -2.615 -3.369 1.00 94.50 128 LEU A C 1
ATOM 897 O O . LEU A 1 128 ? 0.979 -2.644 -4.579 1.00 94.50 128 LEU A O 1
ATOM 901 N N . ARG A 1 129 ? 0.419 -3.720 -2.688 1.00 91.12 129 ARG A N 1
ATOM 902 C CA . ARG A 1 129 ? 0.240 -5.032 -3.332 1.00 91.12 129 ARG A CA 1
ATOM 903 C C . ARG A 1 129 ? -0.859 -5.014 -4.381 1.00 91.12 129 ARG A C 1
ATOM 905 O O . ARG A 1 129 ? -0.828 -5.827 -5.295 1.00 91.12 129 ARG A O 1
ATOM 912 N N . TYR A 1 130 ? -1.849 -4.145 -4.257 1.00 93.31 130 TYR A N 1
ATOM 913 C CA . TYR A 1 130 ? -2.981 -4.080 -5.178 1.00 93.31 130 TYR A CA 1
ATOM 914 C C . TYR A 1 130 ? -2.833 -2.950 -6.199 1.00 93.31 130 TYR A C 1
ATOM 916 O O . TYR A 1 130 ? -3.653 -2.829 -7.105 1.00 93.31 130 TYR A O 1
ATOM 924 N N . ASN A 1 131 ? -1.739 -2.184 -6.139 1.00 96.25 131 ASN A N 1
ATOM 925 C CA . ASN A 1 131 ? -1.446 -1.178 -7.145 1.00 96.25 131 ASN A CA 1
ATOM 926 C C . ASN A 1 131 ? -1.143 -1.845 -8.512 1.00 96.25 131 ASN A C 1
ATOM 928 O O . ASN A 1 131 ? -0.243 -2.694 -8.602 1.00 96.25 131 ASN A O 1
ATOM 932 N N . PRO A 1 132 ? -1.825 -1.437 -9.602 1.00 97.00 132 PRO A N 1
ATOM 933 C CA . PRO A 1 132 ? -1.614 -2.000 -10.936 1.00 97.00 132 PRO A CA 1
ATOM 934 C C . PRO A 1 132 ? -0.170 -1.974 -11.447 1.00 97.00 132 PRO A C 1
ATOM 936 O O . PRO A 1 132 ? 0.219 -2.852 -12.216 1.00 97.00 132 PRO A O 1
ATOM 939 N N . LEU A 1 133 ? 0.641 -0.995 -11.032 1.00 97.56 133 LEU A N 1
ATOM 940 C CA . LEU A 1 133 ? 2.030 -0.881 -11.476 1.00 97.56 133 LEU A CA 1
ATOM 941 C C . LEU A 1 133 ? 2.914 -1.963 -10.869 1.00 97.56 133 LEU A C 1
ATOM 943 O O . LEU A 1 133 ? 3.697 -2.574 -11.593 1.00 97.56 133 LEU A O 1
ATOM 947 N N . LEU A 1 134 ? 2.762 -2.249 -9.574 1.00 96.88 134 LEU A N 1
ATOM 948 C CA . LEU A 1 134 ? 3.539 -3.303 -8.922 1.00 96.88 134 LEU A CA 1
ATOM 949 C C . LEU A 1 134 ? 3.159 -4.669 -9.502 1.00 96.88 134 LEU A C 1
ATOM 951 O O . LEU A 1 134 ? 4.039 -5.443 -9.878 1.00 96.88 134 LEU A O 1
ATOM 955 N N . ARG A 1 135 ? 1.858 -4.914 -9.711 1.00 96.31 135 ARG A N 1
ATOM 956 C CA . ARG A 1 135 ? 1.372 -6.135 -10.377 1.00 96.31 135 ARG A CA 1
ATOM 957 C C . ARG A 1 135 ? 1.866 -6.273 -11.811 1.00 96.31 135 ARG A C 1
ATOM 959 O O . ARG A 1 135 ? 2.179 -7.381 -12.243 1.00 96.31 135 ARG A O 1
ATOM 966 N N . ALA A 1 136 ? 1.958 -5.178 -12.559 1.00 97.69 136 ALA A N 1
ATOM 967 C CA . ALA A 1 136 ? 2.515 -5.206 -13.904 1.00 97.69 136 ALA A CA 1
ATOM 968 C C . ALA A 1 136 ? 4.006 -5.564 -13.899 1.00 97.69 136 ALA A C 1
ATOM 970 O O . ALA 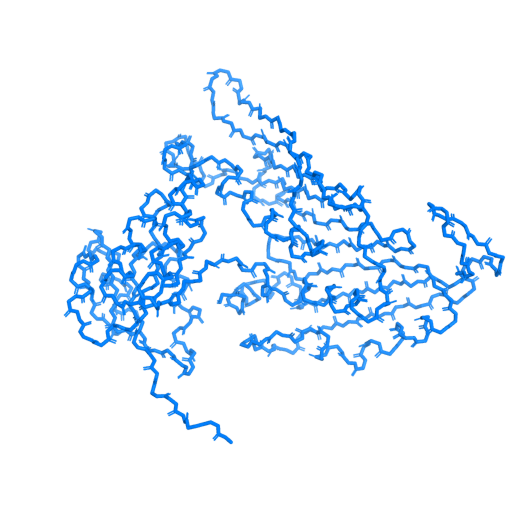A 1 136 ? 4.431 -6.365 -14.728 1.00 97.69 136 ALA A O 1
ATOM 971 N N . VAL A 1 137 ? 4.791 -5.040 -12.954 1.00 97.75 137 VAL A N 1
ATOM 972 C CA . VAL A 1 137 ? 6.213 -5.395 -12.817 1.00 97.75 137 VAL A CA 1
ATOM 973 C C . VAL A 1 137 ? 6.381 -6.875 -12.471 1.00 97.75 137 VAL A C 1
ATOM 975 O O . VAL A 1 137 ? 7.153 -7.562 -13.138 1.00 97.75 137 VAL A O 1
ATOM 978 N N . GLU A 1 138 ? 5.610 -7.401 -11.515 1.00 96.81 138 GLU A N 1
ATOM 979 C CA . GLU A 1 138 ? 5.596 -8.838 -11.190 1.00 96.81 138 GLU A CA 1
ATOM 980 C C . GLU A 1 138 ? 5.260 -9.702 -12.419 1.00 96.81 138 GLU A C 1
ATOM 982 O O . GLU A 1 138 ? 5.922 -10.707 -12.681 1.00 96.81 138 GLU A O 1
ATOM 987 N N . ARG A 1 139 ? 4.269 -9.294 -13.225 1.00 96.62 139 ARG A N 1
ATOM 988 C CA . ARG A 1 139 ? 3.896 -9.996 -14.465 1.00 96.62 139 ARG A CA 1
ATOM 989 C C . ARG A 1 139 ? 5.006 -9.960 -15.507 1.00 96.62 139 ARG A C 1
ATOM 991 O O . ARG A 1 139 ? 5.296 -10.989 -16.103 1.00 96.62 139 ARG A O 1
ATOM 998 N N . LEU A 1 140 ? 5.650 -8.812 -15.710 1.00 97.94 140 LEU A N 1
ATOM 999 C CA . LEU A 1 140 ? 6.772 -8.686 -16.646 1.00 97.94 140 LEU A CA 1
ATOM 1000 C C . LEU A 1 140 ? 7.970 -9.553 -16.230 1.00 97.94 140 LEU A C 1
ATOM 1002 O O . LEU A 1 140 ? 8.666 -10.076 -17.102 1.00 97.94 140 LEU A O 1
ATOM 1006 N N . ILE A 1 141 ? 8.184 -9.740 -14.922 1.00 96.94 141 ILE A N 1
ATOM 1007 C CA . ILE A 1 141 ? 9.156 -10.705 -14.390 1.00 96.94 141 ILE A CA 1
ATOM 1008 C C . ILE A 1 141 ? 8.707 -12.139 -14.703 1.00 96.94 141 ILE A C 1
ATOM 1010 O O . ILE A 1 141 ? 9.484 -12.921 -15.249 1.00 96.94 141 ILE A O 1
ATOM 1014 N N . GLY A 1 142 ? 7.448 -12.482 -14.414 1.00 96.12 142 GLY A N 1
ATOM 1015 C CA . GLY A 1 142 ? 6.887 -13.812 -14.684 1.00 96.12 142 GLY A CA 1
ATOM 1016 C C . GLY A 1 142 ? 6.865 -14.196 -16.171 1.00 96.12 142 GLY A C 1
ATOM 1017 O O . GLY A 1 142 ? 7.003 -15.366 -16.513 1.00 96.12 142 GLY A O 1
ATOM 1018 N N . GLU A 1 143 ? 6.746 -13.214 -17.063 1.00 95.69 143 GLU A N 1
ATOM 1019 C CA . GLU A 1 143 ? 6.807 -13.378 -18.520 1.00 95.69 143 GLU A CA 1
ATOM 1020 C C . GLU A 1 143 ? 8.242 -13.349 -19.080 1.00 95.69 143 GLU A C 1
ATOM 1022 O O . GLU A 1 143 ? 8.428 -13.451 -20.293 1.00 95.69 143 GLU A O 1
ATOM 1027 N N . ALA A 1 144 ? 9.256 -13.197 -18.220 1.00 95.75 144 ALA A N 1
ATOM 1028 C CA . ALA A 1 144 ? 10.671 -13.078 -18.577 1.00 95.75 144 ALA A CA 1
ATOM 1029 C C . ALA A 1 144 ? 11.019 -11.888 -19.500 1.00 95.75 144 ALA A C 1
ATOM 1031 O O . ALA A 1 144 ? 12.082 -11.875 -20.125 1.00 95.75 144 ALA A O 1
ATOM 1032 N N . LEU A 1 145 ? 10.168 -10.852 -19.559 1.00 96.62 145 LEU A N 1
ATOM 1033 C CA . LEU A 1 145 ? 10.534 -9.562 -20.165 1.00 96.62 145 LEU A CA 1
ATOM 1034 C C . LEU A 1 145 ? 11.485 -8.771 -19.256 1.00 96.62 145 LEU A C 1
ATOM 1036 O O . LEU A 1 145 ? 12.309 -7.997 -19.747 1.00 96.62 145 LEU A O 1
ATOM 1040 N N . LEU A 1 146 ? 11.384 -8.990 -17.944 1.00 97.25 146 LEU A N 1
ATOM 1041 C CA . LEU A 1 146 ? 12.331 -8.535 -16.934 1.00 97.25 146 LEU A CA 1
ATOM 1042 C C . LEU A 1 146 ? 12.938 -9.750 -16.228 1.00 97.25 146 LEU A C 1
ATOM 1044 O O . LEU A 1 146 ? 12.240 -10.704 -15.900 1.00 97.25 146 LEU A O 1
ATOM 1048 N N . ALA A 1 147 ? 14.241 -9.714 -15.958 1.00 95.25 147 ALA A N 1
ATOM 1049 C CA . ALA A 1 147 ? 14.846 -10.683 -15.047 1.00 95.25 147 ALA A CA 1
ATOM 1050 C C . ALA A 1 147 ? 14.390 -10.400 -13.602 1.00 95.25 147 ALA A C 1
ATOM 1052 O O . ALA A 1 147 ? 14.028 -9.262 -13.299 1.00 95.25 147 ALA A O 1
ATOM 1053 N N . PRO A 1 148 ? 14.449 -11.368 -12.672 1.00 95.31 148 PRO A N 1
ATOM 1054 C CA . PRO A 1 148 ? 14.244 -11.079 -11.256 1.00 95.31 148 PRO A CA 1
ATOM 1055 C C . PRO A 1 148 ? 15.185 -9.961 -10.760 1.00 95.31 148 PRO A C 1
ATOM 1057 O O . PRO A 1 148 ? 16.358 -9.936 -11.164 1.00 95.31 148 PRO A O 1
ATOM 1060 N N . PRO A 1 149 ? 14.715 -9.035 -9.903 1.00 95.94 149 PRO A N 1
ATOM 1061 C CA . PRO A 1 149 ? 15.549 -7.950 -9.404 1.00 95.94 149 PRO A CA 1
ATOM 1062 C C . PRO A 1 149 ? 16.749 -8.469 -8.600 1.00 95.94 149 PRO A C 1
ATOM 1064 O O . PRO A 1 149 ? 16.648 -9.393 -7.797 1.00 95.94 149 PRO A O 1
ATOM 1067 N N . ARG A 1 150 ? 17.905 -7.840 -8.803 1.00 93.56 150 ARG A N 1
ATOM 1068 C CA . ARG A 1 150 ? 19.168 -8.085 -8.090 1.00 93.56 150 ARG A CA 1
ATOM 1069 C C . ARG A 1 150 ? 19.405 -7.072 -6.976 1.00 93.56 150 ARG A C 1
ATOM 1071 O O . ARG A 1 150 ? 20.134 -7.360 -6.030 1.00 93.56 150 ARG A O 1
ATOM 1078 N N . ARG A 1 151 ? 18.808 -5.888 -7.100 1.00 96.88 151 ARG A N 1
ATOM 1079 C CA . ARG A 1 151 ? 18.798 -4.842 -6.078 1.00 96.88 151 ARG A CA 1
ATOM 1080 C C . ARG A 1 151 ? 17.442 -4.155 -6.091 1.00 96.88 151 ARG A C 1
ATOM 1082 O O . ARG A 1 151 ? 16.917 -3.862 -7.164 1.00 96.88 151 ARG A O 1
ATOM 1089 N N . PHE A 1 152 ? 16.930 -3.867 -4.907 1.00 98.31 152 PHE A N 1
ATOM 1090 C CA . PHE A 1 152 ? 15.797 -2.983 -4.691 1.00 98.31 152 PHE A CA 1
ATOM 1091 C C . PHE A 1 152 ? 16.281 -1.772 -3.895 1.00 98.31 152 PHE A C 1
ATOM 1093 O O . PHE A 1 152 ? 17.099 -1.897 -2.985 1.00 98.31 152 PHE A O 1
ATOM 1100 N N . LEU A 1 153 ? 15.814 -0.591 -4.260 1.00 98.19 153 LEU A N 1
ATOM 1101 C CA . LEU A 1 153 ? 16.056 0.631 -3.514 1.00 98.19 153 LEU A CA 1
ATOM 1102 C C . LEU A 1 153 ? 14.733 1.347 -3.323 1.00 98.19 153 LEU A C 1
ATOM 1104 O O . LEU A 1 153 ? 13.947 1.469 -4.261 1.00 98.19 153 LEU A O 1
ATOM 1108 N N . PHE A 1 154 ? 14.533 1.835 -2.113 1.00 97.69 154 PHE A N 1
ATOM 1109 C CA . PHE A 1 154 ? 13.409 2.650 -1.738 1.00 97.69 154 PHE A CA 1
ATOM 1110 C C . PHE A 1 154 ? 13.884 3.923 -1.046 1.00 97.69 154 PHE A C 1
ATOM 1112 O O . PHE A 1 154 ? 14.607 3.857 -0.052 1.00 97.69 154 PHE A O 1
ATOM 1119 N N . GLU A 1 155 ? 13.450 5.066 -1.560 1.00 96.38 155 GLU A N 1
ATOM 1120 C CA . GLU A 1 155 ? 13.694 6.386 -0.986 1.00 96.38 155 GLU A CA 1
ATOM 1121 C C . GLU A 1 155 ? 12.353 7.070 -0.733 1.00 96.38 155 GLU A C 1
ATOM 1123 O O . GLU A 1 155 ? 11.530 7.169 -1.645 1.00 96.38 155 GLU A O 1
ATOM 1128 N N . ASN A 1 156 ? 12.140 7.539 0.496 1.00 96.19 156 ASN A N 1
ATOM 1129 C CA . ASN A 1 156 ? 10.975 8.326 0.882 1.00 96.19 156 ASN A CA 1
ATOM 1130 C C . ASN A 1 156 ? 11.400 9.566 1.647 1.00 96.19 156 ASN A C 1
ATOM 1132 O O . ASN A 1 156 ? 11.725 9.503 2.832 1.00 96.19 156 ASN A O 1
ATOM 1136 N N . ASP A 1 157 ? 11.361 10.681 0.947 1.00 95.12 157 ASP A N 1
ATOM 1137 C CA . ASP A 1 157 ? 11.558 12.008 1.486 1.00 95.12 157 ASP A CA 1
ATOM 1138 C C . ASP A 1 157 ? 10.174 12.603 1.738 1.00 95.12 157 ASP A C 1
ATOM 1140 O O . ASP A 1 157 ? 9.518 13.097 0.820 1.00 95.12 157 ASP A O 1
ATOM 1144 N N . ALA A 1 158 ? 9.706 12.470 2.973 1.00 94.69 158 ALA A N 1
ATOM 1145 C CA . ALA A 1 158 ? 8.364 12.825 3.400 1.00 94.69 158 ALA A CA 1
ATOM 1146 C C . ALA A 1 158 ? 8.336 14.158 4.154 1.00 94.69 158 ALA A C 1
ATOM 1148 O O . ALA A 1 158 ? 9.366 14.682 4.600 1.00 94.69 158 ALA A O 1
ATOM 1149 N N . SER A 1 159 ? 7.122 14.671 4.314 1.00 94.31 159 SER A N 1
ATOM 1150 C CA . SER A 1 159 ? 6.802 15.807 5.155 1.00 94.31 159 SER A CA 1
ATOM 1151 C C . SER A 1 159 ? 6.195 15.379 6.478 1.00 94.31 159 SER A C 1
ATOM 1153 O O . SER A 1 159 ? 5.495 14.374 6.579 1.00 94.31 159 SER A O 1
ATOM 1155 N N . ASP A 1 160 ? 6.480 16.165 7.508 1.00 93.94 160 ASP A N 1
ATOM 1156 C CA . ASP A 1 160 ? 5.882 16.056 8.830 1.00 93.94 160 ASP A CA 1
ATOM 1157 C C . ASP A 1 160 ? 5.041 17.289 9.193 1.00 93.94 160 ASP A C 1
ATOM 1159 O O . ASP A 1 160 ? 4.744 17.500 10.365 1.00 93.94 160 ASP A O 1
ATOM 1163 N N . GLU A 1 161 ? 4.636 18.101 8.207 1.00 94.44 161 GLU A N 1
ATOM 1164 C CA . GLU A 1 161 ? 3.831 19.315 8.429 1.00 94.44 161 GLU A CA 1
ATOM 1165 C C . GLU A 1 161 ? 2.522 19.022 9.188 1.00 94.44 161 GLU A C 1
ATOM 1167 O O . GLU A 1 161 ? 2.114 19.811 10.042 1.00 94.44 161 GLU A O 1
ATOM 1172 N N . ASP A 1 162 ? 1.918 17.854 8.947 1.00 91.38 162 ASP A N 1
ATOM 1173 C CA . ASP A 1 162 ? 0.714 17.379 9.643 1.00 91.38 162 ASP A CA 1
ATOM 1174 C C . ASP A 1 162 ? 1.021 16.557 10.914 1.00 91.38 162 ASP A C 1
ATOM 1176 O O . ASP A 1 162 ? 0.113 16.109 11.619 1.00 91.38 162 ASP A O 1
ATOM 1180 N N . LEU A 1 163 ? 2.301 16.370 11.248 1.00 93.25 163 LEU A N 1
ATOM 1181 C CA . LEU A 1 163 ? 2.785 15.613 12.404 1.00 93.25 163 LEU A CA 1
ATOM 1182 C C . LEU A 1 163 ? 3.425 16.567 13.419 1.00 93.25 163 LEU A C 1
ATOM 1184 O O . LEU A 1 163 ? 4.624 16.508 13.701 1.00 93.25 163 LEU A O 1
ATOM 1188 N N . GLY A 1 164 ? 2.600 17.443 13.999 1.00 91.69 164 GLY A N 1
ATOM 1189 C CA . GLY A 1 164 ? 3.023 18.354 15.066 1.00 91.69 164 GLY A CA 1
ATOM 1190 C C . GLY A 1 164 ? 3.737 17.643 16.234 1.00 91.69 164 GLY A C 1
ATOM 1191 O O . GLY A 1 164 ? 3.660 16.421 16.368 1.00 91.69 164 GLY A O 1
ATOM 1192 N N . PRO A 1 165 ? 4.423 18.386 17.119 1.00 89.19 165 PRO A N 1
ATOM 1193 C CA . PRO A 1 165 ? 5.317 17.811 18.133 1.00 89.19 165 PRO A CA 1
ATOM 1194 C C . PRO A 1 165 ? 4.639 16.809 19.081 1.00 89.19 165 PRO A C 1
ATOM 1196 O O . PRO A 1 165 ? 5.278 15.848 19.496 1.00 89.19 165 PRO A O 1
ATOM 1199 N N . ASP A 1 166 ? 3.348 16.998 19.368 1.00 92.62 166 ASP A N 1
ATOM 1200 C CA . ASP A 1 166 ? 2.559 16.139 20.264 1.00 92.62 166 ASP A CA 1
ATOM 1201 C C . ASP A 1 166 ? 1.769 15.045 19.517 1.00 92.62 166 ASP A C 1
ATOM 1203 O O . ASP A 1 166 ? 0.903 14.381 20.089 1.00 92.62 166 ASP A O 1
ATOM 1207 N N . HIS A 1 167 ? 2.008 14.871 18.214 1.00 94.12 167 HIS A N 1
ATOM 1208 C CA . HIS A 1 167 ? 1.304 13.876 17.416 1.00 94.12 167 HIS A CA 1
ATOM 1209 C C . HIS A 1 167 ? 1.702 12.451 17.839 1.00 94.12 167 HIS A C 1
ATOM 1211 O O . HIS A 1 167 ? 2.886 12.137 17.966 1.00 94.12 167 HIS A O 1
ATOM 1217 N N . TRP A 1 168 ? 0.714 11.557 17.984 1.00 92.88 168 TRP A N 1
ATOM 1218 C CA . TRP A 1 168 ? 0.897 10.167 18.446 1.00 92.88 168 TRP A CA 1
ATOM 1219 C C . TRP A 1 168 ? 1.923 9.374 17.628 1.00 92.88 168 TRP A C 1
ATOM 1221 O O . TRP A 1 168 ? 2.525 8.435 18.134 1.00 92.88 168 TRP A O 1
ATOM 1231 N N . PHE A 1 169 ? 2.141 9.754 16.366 1.00 94.69 169 PHE A N 1
ATOM 1232 C CA . PHE A 1 169 ? 3.138 9.139 15.488 1.00 94.69 169 PHE A CA 1
ATOM 1233 C C . PHE A 1 169 ? 4.541 9.126 16.115 1.00 94.69 169 PHE A C 1
ATOM 1235 O O . PHE A 1 169 ? 5.275 8.145 15.979 1.00 94.69 169 PHE A O 1
ATOM 1242 N N . TRP A 1 170 ? 4.905 10.199 16.822 1.00 94.88 170 TRP A N 1
ATOM 1243 C CA . TRP A 1 170 ? 6.216 10.337 17.454 1.00 94.88 170 TRP A CA 1
ATOM 1244 C C . TRP A 1 170 ? 6.373 9.488 18.715 1.00 94.88 170 TRP A C 1
ATOM 1246 O O . TRP A 1 170 ? 7.500 9.251 19.156 1.00 94.88 170 TRP A O 1
ATOM 1256 N N . ASP A 1 171 ? 5.265 8.994 19.266 1.00 94.81 171 ASP A N 1
ATOM 1257 C CA . ASP A 1 171 ? 5.268 8.044 20.363 1.00 94.81 171 ASP A CA 1
ATOM 1258 C C . ASP A 1 171 ? 5.366 6.611 19.824 1.00 94.81 171 ASP A C 1
ATOM 1260 O O . ASP A 1 171 ? 4.462 6.077 19.177 1.00 94.81 171 ASP A O 1
ATOM 1264 N N . ARG A 1 172 ? 6.491 5.961 20.128 1.00 94.12 172 ARG A N 1
ATOM 1265 C CA . ARG A 1 172 ? 6.776 4.594 19.691 1.00 94.12 172 ARG A CA 1
ATOM 1266 C C . ARG A 1 172 ? 5.793 3.577 20.270 1.00 94.12 172 ARG A C 1
ATOM 1268 O O . ARG A 1 172 ? 5.549 2.573 19.607 1.00 94.12 172 ARG A O 1
ATOM 1275 N N . GLU A 1 173 ? 5.248 3.803 21.462 1.00 94.25 173 GLU A N 1
ATOM 1276 C CA . GLU A 1 173 ? 4.250 2.895 22.041 1.00 94.25 173 GLU A CA 1
ATOM 1277 C C . GLU A 1 173 ? 2.946 2.931 21.235 1.00 94.25 173 GLU A C 1
ATOM 1279 O O . GLU A 1 173 ? 2.288 1.903 21.077 1.00 94.25 173 GLU A O 1
ATOM 1284 N N . HIS A 1 174 ? 2.631 4.085 20.639 1.00 95.06 174 HIS A N 1
ATOM 1285 C CA . HIS A 1 174 ? 1.443 4.282 19.816 1.00 95.06 174 HIS A CA 1
ATOM 1286 C C . HIS A 1 174 ? 1.638 3.883 18.346 1.00 95.06 174 HIS A C 1
ATOM 1288 O O . HIS A 1 174 ? 0.728 3.303 17.754 1.00 95.06 174 HIS A O 1
ATOM 1294 N N . SER A 1 175 ? 2.796 4.185 17.747 1.00 95.94 175 SER A N 1
ATOM 1295 C CA . SER A 1 175 ? 3.043 4.000 16.306 1.00 95.94 175 SER A CA 1
ATOM 1296 C C . SER A 1 175 ? 3.926 2.804 15.943 1.00 95.94 175 SER A C 1
ATOM 1298 O O . SER A 1 175 ? 3.931 2.367 14.795 1.00 95.94 175 SER A O 1
ATOM 1300 N N . GLY A 1 176 ? 4.724 2.292 16.885 1.00 95.44 176 GLY A N 1
ATOM 1301 C CA . GLY A 1 176 ? 5.837 1.375 16.605 1.00 95.44 176 GLY A CA 1
ATOM 1302 C C . GLY A 1 176 ? 7.080 2.064 16.010 1.00 95.44 176 GLY A C 1
ATOM 1303 O O . GLY A 1 176 ? 8.138 1.441 15.872 1.00 95.44 176 GLY A O 1
ATOM 1304 N N . GLY A 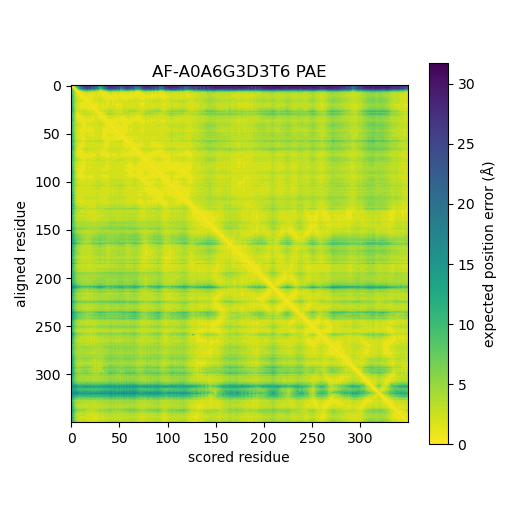1 177 ? 6.997 3.365 15.717 1.00 95.69 177 GLY A N 1
ATOM 1305 C CA . GLY A 1 177 ? 8.034 4.170 15.078 1.00 95.69 177 GLY A CA 1
ATOM 1306 C C . GLY A 1 177 ? 8.048 4.062 13.550 1.00 95.69 177 GLY A C 1
ATOM 1307 O O . GLY A 1 177 ? 7.322 3.281 12.938 1.00 95.69 177 GLY A O 1
ATOM 1308 N N . THR A 1 178 ? 8.932 4.835 12.920 1.00 95.75 178 THR A N 1
ATOM 1309 C CA . THR A 1 178 ? 8.969 5.044 11.463 1.00 95.75 178 THR A CA 1
ATOM 1310 C C . THR A 1 178 ? 9.041 3.758 10.637 1.00 95.75 178 THR A C 1
ATOM 1312 O O . THR A 1 178 ? 8.370 3.655 9.618 1.00 95.75 178 THR A O 1
ATOM 1315 N N . PHE A 1 179 ? 9.823 2.756 11.054 1.00 95.62 179 PHE A N 1
ATOM 1316 C CA . PHE A 1 179 ? 9.902 1.487 10.318 1.00 95.62 179 PHE A CA 1
ATOM 1317 C C . PHE A 1 179 ? 8.595 0.688 10.344 1.00 95.62 179 PHE A C 1
ATOM 1319 O O . PHE A 1 179 ? 8.316 -0.031 9.390 1.00 95.62 179 PHE A O 1
ATOM 1326 N N . VAL A 1 180 ? 7.820 0.802 11.422 1.00 96.38 180 VAL A N 1
ATOM 1327 C CA . VAL A 1 180 ? 6.588 0.034 11.617 1.00 96.38 180 VAL A CA 1
ATOM 1328 C C . VAL A 1 180 ? 5.405 0.749 10.974 1.00 96.38 180 VAL A C 1
ATOM 1330 O O . VAL A 1 180 ? 4.655 0.123 10.241 1.00 96.38 180 VAL A O 1
ATOM 1333 N N . GLU A 1 181 ? 5.257 2.057 11.176 1.00 94.31 181 GLU A N 1
ATOM 1334 C CA . GLU A 1 181 ? 4.117 2.803 10.626 1.00 94.31 181 GLU A CA 1
ATOM 1335 C C . GLU A 1 181 ? 4.320 3.120 9.128 1.00 94.31 181 GLU A C 1
ATOM 1337 O O . GLU A 1 181 ? 3.509 2.726 8.286 1.00 94.31 181 GLU A O 1
ATOM 1342 N N . HIS A 1 182 ? 5.429 3.788 8.776 1.00 93.00 182 HIS A N 1
ATOM 1343 C CA . HIS A 1 182 ? 5.724 4.201 7.395 1.00 93.00 182 HIS A CA 1
ATOM 1344 C C . HIS A 1 182 ? 6.410 3.075 6.614 1.00 93.00 182 HIS A C 1
ATOM 1346 O O . HIS A 1 182 ? 6.051 2.780 5.474 1.00 93.00 182 HIS A O 1
ATOM 1352 N N . GLY A 1 183 ? 7.412 2.438 7.225 1.00 93.69 183 GLY A N 1
ATOM 1353 C CA . GLY A 1 183 ? 8.256 1.434 6.578 1.00 93.69 183 GLY A CA 1
ATOM 1354 C C . GLY A 1 183 ? 7.503 0.182 6.128 1.00 93.69 183 GLY A C 1
ATOM 1355 O O . GLY A 1 183 ? 7.921 -0.443 5.153 1.00 93.69 183 GLY A O 1
ATOM 1356 N N . VAL A 1 184 ? 6.381 -0.157 6.775 1.00 95.38 184 VAL A N 1
ATOM 1357 C CA . VAL A 1 184 ? 5.594 -1.363 6.472 1.00 95.38 184 VAL A CA 1
ATOM 1358 C C . VAL A 1 184 ? 5.173 -1.446 5.009 1.00 95.38 184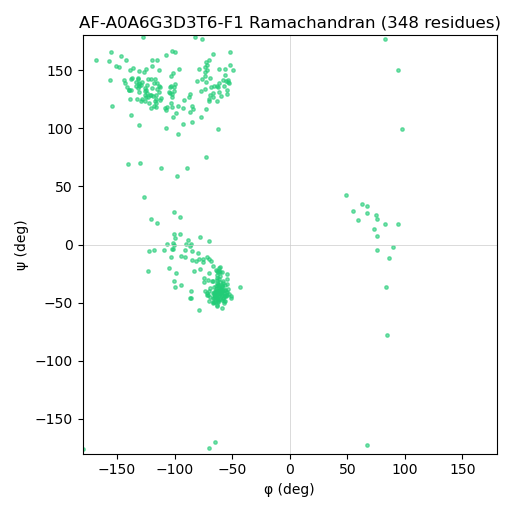 VAL A C 1
ATOM 1360 O O . VAL A 1 184 ? 5.312 -2.510 4.418 1.00 95.38 184 VAL A O 1
ATOM 1363 N N . HIS A 1 185 ? 4.758 -0.337 4.385 1.00 94.38 185 HIS A N 1
ATOM 1364 C CA . HIS A 1 185 ? 4.385 -0.333 2.966 1.00 94.38 185 HIS A CA 1
ATOM 1365 C C . HIS A 1 185 ? 5.530 -0.791 2.067 1.00 94.38 185 HIS A C 1
ATOM 1367 O O . HIS A 1 185 ? 5.314 -1.470 1.068 1.00 94.38 185 HIS A O 1
ATOM 1373 N N . PHE A 1 186 ? 6.758 -0.428 2.423 1.00 91.94 186 PHE A N 1
ATOM 1374 C CA . PHE A 1 186 ? 7.909 -0.584 1.546 1.00 91.94 186 PHE A CA 1
ATOM 1375 C C . PHE A 1 186 ? 8.658 -1.874 1.804 1.00 91.94 186 PHE A C 1
ATOM 1377 O O . PHE A 1 186 ? 9.131 -2.479 0.849 1.00 91.94 186 PHE A O 1
ATOM 1384 N N . PHE A 1 187 ? 8.728 -2.333 3.055 1.00 95.56 187 PHE A N 1
ATOM 1385 C CA . PHE A 1 187 ? 9.151 -3.704 3.331 1.00 95.56 187 PHE A CA 1
ATOM 1386 C C . PHE A 1 187 ? 8.196 -4.700 2.678 1.00 95.56 187 PHE A C 1
ATOM 1388 O O . PHE A 1 187 ? 8.644 -5.687 2.096 1.00 95.56 187 PHE A O 1
ATOM 1395 N N . ASP A 1 188 ? 6.897 -4.405 2.706 1.00 95.69 188 ASP A N 1
ATOM 1396 C CA . ASP A 1 188 ? 5.902 -5.218 2.030 1.00 95.69 188 ASP A CA 1
ATOM 1397 C C . ASP A 1 188 ? 6.055 -5.191 0.499 1.00 95.69 188 ASP A C 1
ATOM 1399 O O . ASP A 1 188 ? 6.163 -6.246 -0.127 1.00 95.69 188 ASP A O 1
ATOM 1403 N N . ALA A 1 189 ? 6.172 -4.001 -0.103 1.00 95.00 189 ALA A N 1
ATOM 1404 C CA . ALA A 1 189 ? 6.405 -3.855 -1.539 1.00 95.00 189 ALA A CA 1
ATOM 1405 C C . ALA A 1 189 ? 7.712 -4.527 -1.994 1.00 95.00 189 ALA A C 1
ATOM 1407 O O . ALA A 1 189 ? 7.731 -5.194 -3.028 1.00 95.00 189 ALA A O 1
ATOM 1408 N N . ALA A 1 190 ? 8.797 -4.397 -1.221 1.00 95.62 190 ALA A N 1
ATOM 1409 C CA . ALA A 1 190 ? 10.060 -5.074 -1.502 1.00 95.62 190 ALA A CA 1
ATOM 1410 C C . ALA A 1 190 ? 9.885 -6.593 -1.462 1.00 95.62 190 ALA A C 1
ATOM 1412 O O . ALA A 1 190 ? 10.278 -7.277 -2.401 1.00 95.62 190 ALA A O 1
ATOM 1413 N N . ARG A 1 191 ? 9.245 -7.128 -0.418 1.00 95.00 191 ARG A N 1
ATOM 1414 C CA . ARG A 1 191 ? 8.968 -8.564 -0.298 1.00 95.00 191 ARG A CA 1
ATOM 1415 C C . ARG A 1 191 ? 8.132 -9.081 -1.473 1.00 95.00 191 ARG A C 1
ATOM 1417 O O . ARG A 1 191 ? 8.460 -10.134 -2.015 1.00 95.00 191 ARG A O 1
ATOM 1424 N N . ALA A 1 192 ? 7.104 -8.338 -1.887 1.00 92.75 192 ALA A N 1
ATOM 1425 C CA . ALA A 1 192 ? 6.260 -8.684 -3.030 1.00 92.75 192 ALA A CA 1
ATOM 1426 C C . ALA A 1 192 ? 7.058 -8.703 -4.347 1.00 92.75 192 ALA A C 1
ATOM 1428 O O . ALA A 1 192 ? 7.108 -9.724 -5.030 1.00 92.75 192 ALA A O 1
ATOM 1429 N N . LEU A 1 193 ? 7.774 -7.617 -4.655 1.00 94.75 193 LEU A N 1
ATOM 1430 C CA . LEU A 1 193 ? 8.516 -7.466 -5.912 1.00 94.75 193 LEU A CA 1
ATOM 1431 C C . LEU A 1 193 ? 9.762 -8.361 -6.007 1.00 94.75 193 LEU A C 1
ATOM 1433 O O . LEU A 1 193 ? 10.156 -8.754 -7.107 1.00 94.75 193 LEU A O 1
ATOM 1437 N N . LEU A 1 194 ? 10.404 -8.666 -4.877 1.00 95.44 194 LEU A N 1
ATOM 1438 C CA . LEU A 1 194 ? 11.537 -9.593 -4.817 1.00 95.44 194 LEU A CA 1
ATOM 1439 C C . LEU A 1 194 ? 11.093 -11.059 -4.751 1.00 95.44 194 LEU A C 1
ATOM 1441 O O . LEU A 1 194 ? 11.871 -11.942 -5.109 1.00 95.44 194 LEU A O 1
ATOM 1445 N N . GLY A 1 195 ? 9.863 -11.323 -4.301 1.00 93.12 195 GLY A N 1
ATOM 1446 C CA . GLY A 1 195 ? 9.306 -12.668 -4.184 1.00 93.12 195 GLY A CA 1
ATOM 1447 C C . GLY A 1 195 ? 9.993 -13.532 -3.124 1.00 93.12 195 GLY A C 1
ATOM 1448 O O . GLY A 1 195 ? 10.043 -14.753 -3.273 1.00 93.12 195 GLY A O 1
ATOM 1449 N N . SER A 1 196 ? 10.570 -12.928 -2.080 1.00 95.00 196 SER A N 1
ATOM 1450 C CA . SER A 1 196 ? 11.291 -13.670 -1.043 1.00 95.00 196 SER A CA 1
ATOM 1451 C C . SER A 1 196 ? 11.259 -12.991 0.324 1.00 95.00 196 SER A C 1
ATOM 1453 O O . SER A 1 196 ? 11.232 -11.764 0.428 1.00 95.00 196 SER A O 1
ATOM 1455 N N . ASP A 1 197 ? 11.382 -13.801 1.374 1.00 95.88 197 ASP A N 1
ATOM 1456 C CA . ASP A 1 197 ? 11.546 -13.321 2.746 1.00 95.88 197 ASP A CA 1
ATOM 1457 C C . ASP A 1 197 ? 12.996 -12.878 3.024 1.00 95.88 197 ASP A C 1
ATOM 1459 O O . ASP A 1 197 ? 13.930 -13.389 2.391 1.00 95.88 197 ASP A O 1
ATOM 1463 N N . PRO A 1 198 ? 13.207 -11.915 3.940 1.00 96.75 198 PRO A N 1
ATOM 1464 C CA . PRO A 1 198 ? 14.537 -11.428 4.288 1.00 96.75 198 PRO A CA 1
ATOM 1465 C C . PRO A 1 198 ? 15.330 -12.432 5.142 1.00 96.75 198 PRO A C 1
ATOM 1467 O O . PRO A 1 198 ? 14.778 -13.159 5.962 1.00 96.75 198 PRO A O 1
ATOM 1470 N N . LEU A 1 199 ? 16.655 -12.433 4.980 1.00 98.00 199 LEU A N 1
ATOM 1471 C CA . LEU A 1 199 ? 17.618 -13.247 5.735 1.00 98.00 199 LEU A CA 1
ATOM 1472 C C . LEU A 1 199 ? 18.302 -12.470 6.862 1.00 98.00 199 LEU A C 1
ATOM 1474 O O . LEU A 1 199 ? 18.627 -13.038 7.901 1.00 98.00 199 LEU A O 1
ATOM 1478 N N . SER A 1 200 ? 18.601 -11.188 6.645 1.00 97.94 200 SER A N 1
ATOM 1479 C CA . SER A 1 200 ? 19.166 -10.320 7.684 1.00 97.94 200 SER A CA 1
ATOM 1480 C C . SER A 1 200 ? 18.895 -8.849 7.394 1.00 97.94 200 SER A C 1
ATOM 1482 O O . SER A 1 200 ? 18.666 -8.467 6.247 1.00 97.94 200 SER A O 1
ATOM 1484 N N . VAL A 1 201 ? 18.936 -8.030 8.445 1.00 97.56 201 VAL A N 1
ATOM 1485 C CA . VAL A 1 201 ? 18.695 -6.585 8.388 1.00 97.56 201 VAL A CA 1
ATOM 1486 C C . VAL A 1 201 ? 19.815 -5.860 9.125 1.00 97.56 201 VAL A C 1
ATOM 1488 O O . VAL A 1 201 ? 20.235 -6.279 10.205 1.00 97.56 201 VAL A O 1
ATOM 1491 N N . ARG A 1 202 ? 20.282 -4.746 8.562 1.00 98.25 202 ARG A N 1
ATOM 1492 C CA . ARG A 1 202 ? 21.112 -3.752 9.253 1.00 98.25 202 ARG A CA 1
ATOM 1493 C C . ARG A 1 202 ? 20.425 -2.408 9.139 1.00 98.25 202 ARG A C 1
ATOM 1495 O O . ARG A 1 202 ? 20.048 -2.028 8.041 1.00 98.25 202 ARG A O 1
ATOM 1502 N N . ALA A 1 203 ? 20.267 -1.700 10.250 1.00 98.19 203 ALA A N 1
ATOM 1503 C CA . ALA A 1 203 ? 19.512 -0.456 10.263 1.00 98.19 203 ALA A CA 1
ATOM 1504 C C . ALA A 1 203 ? 20.205 0.643 11.068 1.00 98.19 203 ALA A C 1
ATOM 1506 O O . ALA A 1 203 ? 20.940 0.375 12.018 1.00 98.19 203 ALA A O 1
ATOM 1507 N N . THR A 1 204 ? 19.938 1.885 10.681 1.00 97.94 204 THR A N 1
ATOM 1508 C CA . THR A 1 204 ? 20.341 3.106 11.379 1.00 97.94 204 THR A CA 1
ATOM 1509 C C . THR A 1 204 ? 19.118 3.991 11.572 1.00 97.94 204 THR A C 1
ATOM 1511 O O . THR A 1 204 ? 18.283 4.110 10.678 1.00 97.94 204 THR A O 1
ATOM 1514 N N . ALA A 1 205 ? 19.021 4.624 12.737 1.00 97.06 205 ALA A N 1
ATOM 1515 C CA . ALA A 1 205 ? 18.011 5.624 13.046 1.00 97.06 205 ALA A CA 1
ATOM 1516 C C . ALA A 1 205 ? 18.707 6.902 13.516 1.00 97.06 205 ALA A C 1
ATOM 1518 O O . ALA A 1 205 ? 19.608 6.848 14.355 1.00 97.06 205 ALA A O 1
ATOM 1519 N N . VAL A 1 206 ? 18.287 8.040 12.976 1.00 96.75 206 VAL A N 1
ATOM 1520 C CA . VAL A 1 206 ? 18.815 9.363 13.300 1.00 96.75 206 VAL A CA 1
ATOM 1521 C C . VAL A 1 206 ? 17.726 10.162 13.998 1.00 96.75 206 VAL A C 1
ATOM 1523 O O . VAL A 1 206 ? 16.557 10.130 13.618 1.00 96.75 206 VAL A O 1
ATOM 1526 N N . ARG A 1 207 ? 18.131 10.846 15.064 1.00 95.00 207 ARG A N 1
ATOM 1527 C CA . ARG A 1 207 ? 17.271 11.690 15.881 1.00 95.00 207 ARG A CA 1
ATOM 1528 C C . ARG A 1 207 ? 17.518 13.155 15.555 1.00 95.00 207 ARG A C 1
ATOM 1530 O O . ARG A 1 207 ? 18.673 13.548 15.374 1.00 95.00 207 ARG A O 1
ATOM 1537 N N . ARG A 1 208 ? 16.464 13.970 15.598 1.00 93.69 208 ARG A N 1
ATOM 1538 C CA . ARG A 1 208 ? 16.598 15.430 15.562 1.00 93.69 208 ARG A CA 1
ATOM 1539 C C . ARG A 1 208 ? 17.506 15.940 16.692 1.00 93.69 208 ARG A C 1
ATOM 1541 O O . ARG A 1 208 ? 17.488 15.385 17.799 1.00 93.69 208 ARG A O 1
ATOM 1548 N N . PRO A 1 209 ? 18.274 17.020 16.455 1.00 93.12 209 PRO A N 1
ATOM 1549 C CA . PRO A 1 209 ? 19.035 17.687 17.506 1.00 93.12 209 PRO A CA 1
ATOM 1550 C C . PRO A 1 209 ? 18.168 18.052 18.719 1.00 93.12 209 PRO A C 1
ATOM 1552 O O . PRO A 1 209 ? 16.957 18.231 18.607 1.00 93.12 209 PRO A O 1
ATOM 1555 N N . GLY A 1 210 ? 18.792 18.165 19.893 1.00 91.69 210 GLY A N 1
ATOM 1556 C CA . GLY A 1 210 ? 18.087 18.542 21.125 1.00 91.69 210 GLY A CA 1
ATOM 1557 C C . GLY A 1 210 ? 17.194 17.446 21.717 1.00 91.69 210 GLY A C 1
ATOM 1558 O O . GLY A 1 210 ? 16.391 17.737 22.594 1.00 91.69 210 GLY A O 1
ATOM 1559 N N . GLY A 1 211 ? 17.331 16.194 21.266 1.00 87.69 211 GLY A N 1
ATOM 1560 C CA . GLY A 1 211 ? 16.549 15.073 21.794 1.00 87.69 211 GLY A CA 1
ATOM 1561 C C . GLY A 1 211 ? 15.154 14.933 21.179 1.00 87.69 211 GLY A C 1
ATOM 1562 O O . GLY A 1 211 ? 14.324 14.239 21.758 1.00 87.69 211 GLY A O 1
ATOM 1563 N N . GLY A 1 212 ? 14.906 15.551 20.017 1.00 91.19 212 GLY A N 1
ATOM 1564 C CA . GLY A 1 212 ? 13.635 15.450 19.288 1.00 91.19 212 GLY A CA 1
ATOM 1565 C C . GLY A 1 212 ? 13.327 14.033 18.777 1.00 91.19 212 GLY A C 1
ATOM 1566 O O . GLY A 1 212 ? 14.005 13.080 19.156 1.00 91.19 212 GLY A O 1
ATOM 1567 N N . PRO A 1 213 ? 12.305 13.832 17.934 1.00 93.12 213 PRO A N 1
ATOM 1568 C CA . PRO A 1 213 ? 11.953 12.502 17.440 1.00 93.12 213 PRO A CA 1
ATOM 1569 C C . PRO A 1 213 ? 13.024 11.891 16.523 1.00 93.12 213 PRO A C 1
ATOM 1571 O O . PRO A 1 213 ? 13.916 12.579 16.020 1.00 93.12 213 PRO A O 1
ATOM 1574 N N . VAL A 1 214 ? 12.930 10.573 16.316 1.00 95.19 214 VAL A N 1
ATOM 1575 C CA . VAL A 1 214 ? 13.612 9.898 15.202 1.00 95.19 214 VAL A CA 1
ATOM 1576 C C . VAL A 1 214 ? 12.869 10.265 13.929 1.00 95.19 214 VAL A C 1
ATOM 1578 O O . VAL A 1 214 ? 11.697 9.926 13.792 1.00 95.19 214 VAL A O 1
ATOM 1581 N N . ASP A 1 215 ? 13.543 10.954 13.020 1.00 94.69 215 ASP A N 1
ATOM 1582 C CA . ASP A 1 215 ? 12.932 11.507 11.813 1.00 94.69 215 ASP A CA 1
ATOM 1583 C C . ASP A 1 215 ? 13.592 11.009 10.524 1.00 94.69 215 ASP A C 1
ATOM 1585 O O . ASP A 1 215 ? 13.100 11.275 9.431 1.00 94.69 215 ASP A O 1
ATOM 1589 N N . MET A 1 216 ? 14.676 10.243 10.641 1.00 96.69 216 MET A N 1
ATOM 1590 C CA . MET A 1 216 ? 15.314 9.584 9.515 1.00 96.69 216 MET A CA 1
ATOM 1591 C C . MET A 1 216 ? 15.745 8.175 9.899 1.00 96.69 216 MET A C 1
ATOM 1593 O O . MET A 1 216 ? 16.356 7.946 10.945 1.00 96.69 216 MET A O 1
ATOM 1597 N N . VAL A 1 217 ? 15.430 7.217 9.036 1.00 97.69 217 VAL A N 1
ATOM 1598 C CA . VAL A 1 217 ? 15.789 5.814 9.215 1.00 97.69 217 VAL A CA 1
ATOM 1599 C C . VAL A 1 217 ? 16.276 5.216 7.904 1.00 97.69 217 VAL A C 1
ATOM 1601 O O . VAL A 1 217 ? 15.769 5.539 6.833 1.00 97.69 217 VAL A O 1
ATOM 1604 N N . SER A 1 218 ? 17.262 4.330 7.994 1.00 98.00 218 SER A N 1
ATOM 1605 C CA . SER A 1 218 ? 17.797 3.576 6.863 1.00 98.00 218 SER A CA 1
ATOM 1606 C C . SER A 1 218 ? 17.939 2.105 7.235 1.00 98.00 218 SER A C 1
ATOM 1608 O O . SER A 1 218 ? 18.342 1.802 8.360 1.00 98.00 218 SER A O 1
ATOM 1610 N N . ALA A 1 219 ? 17.607 1.199 6.318 1.00 98.31 219 ALA A N 1
ATOM 1611 C CA . ALA A 1 219 ? 17.797 -0.235 6.486 1.00 98.31 219 ALA A CA 1
ATOM 1612 C C . ALA A 1 219 ? 18.297 -0.901 5.201 1.00 98.31 219 ALA A C 1
ATOM 1614 O O . ALA A 1 219 ? 17.713 -0.719 4.137 1.00 98.31 219 ALA A O 1
ATOM 1615 N N . ASP A 1 220 ? 19.324 -1.735 5.332 1.00 98.31 220 ASP A N 1
ATOM 1616 C CA . ASP A 1 220 ? 19.767 -2.677 4.310 1.00 98.31 220 ASP A CA 1
ATOM 1617 C C . ASP A 1 220 ? 19.289 -4.081 4.684 1.00 98.31 220 ASP A C 1
ATOM 1619 O O . ASP A 1 220 ? 19.618 -4.610 5.753 1.00 98.31 220 ASP A O 1
ATOM 1623 N N . VAL A 1 221 ? 18.513 -4.686 3.791 1.00 98.19 221 VAL A N 1
ATOM 1624 C CA . VAL A 1 221 ? 17.865 -5.983 3.971 1.00 98.19 221 VAL A CA 1
ATOM 1625 C C . VAL A 1 221 ? 18.416 -6.966 2.947 1.00 98.19 221 VAL A C 1
ATOM 1627 O O . VAL A 1 221 ? 18.302 -6.770 1.735 1.00 98.19 221 VAL A O 1
ATOM 1630 N N . LEU A 1 222 ? 19.037 -8.037 3.433 1.00 98.25 222 LEU A N 1
ATOM 1631 C CA . LEU A 1 222 ? 19.561 -9.109 2.595 1.00 98.25 222 LEU A CA 1
ATOM 1632 C C . LEU A 1 222 ? 18.469 -10.143 2.338 1.00 98.25 222 LEU A C 1
ATOM 1634 O O . LEU A 1 222 ? 17.930 -10.707 3.284 1.00 98.25 222 LEU A O 1
ATOM 1638 N N . HIS A 1 223 ? 18.220 -10.455 1.073 1.00 97.94 223 HIS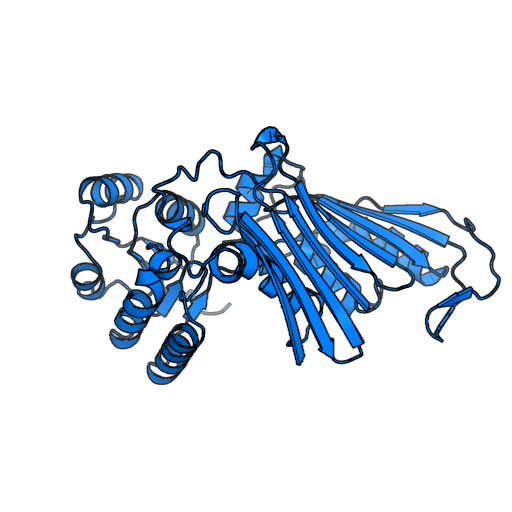 A N 1
ATOM 1639 C CA . HIS A 1 223 ? 17.327 -11.518 0.617 1.00 97.94 223 HIS A CA 1
ATOM 1640 C C . HIS A 1 223 ? 18.141 -12.704 0.041 1.00 97.94 223 HIS A C 1
ATOM 1642 O O . HIS A 1 223 ? 19.330 -12.553 -0.281 1.00 97.94 223 HIS A O 1
ATOM 1648 N N . PRO A 1 224 ? 17.541 -13.905 -0.103 1.00 96.56 224 PRO A N 1
ATOM 1649 C CA . PRO A 1 224 ? 18.160 -15.043 -0.783 1.00 96.56 224 PRO A CA 1
ATOM 1650 C C . PRO A 1 224 ? 18.754 -14.691 -2.157 1.00 96.56 224 PRO A C 1
ATOM 1652 O O . PRO A 1 224 ? 18.302 -13.783 -2.848 1.00 96.56 224 PRO A O 1
ATOM 1655 N N . GLY A 1 225 ? 19.815 -15.399 -2.561 1.00 92.38 225 GLY A N 1
ATOM 1656 C CA . GLY A 1 225 ? 20.509 -15.142 -3.836 1.00 92.38 225 GLY A CA 1
ATOM 1657 C C . GLY A 1 225 ? 21.418 -13.900 -3.846 1.00 92.38 225 GLY A C 1
ATOM 1658 O O . GLY A 1 225 ? 21.965 -13.530 -4.895 1.00 92.38 225 GLY A O 1
ATOM 1659 N N . GLY A 1 226 ? 21.614 -13.273 -2.680 1.00 93.44 226 GLY A N 1
ATOM 1660 C CA . GLY A 1 226 ? 22.441 -12.076 -2.522 1.00 93.44 226 GLY A CA 1
ATOM 1661 C C . GLY A 1 226 ? 21.770 -10.811 -3.052 1.00 93.44 226 GLY A C 1
ATOM 1662 O O . GLY A 1 226 ? 22.472 -9.891 -3.469 1.00 93.44 226 GLY A O 1
ATOM 1663 N N . VAL A 1 227 ? 20.436 -10.793 -3.094 1.00 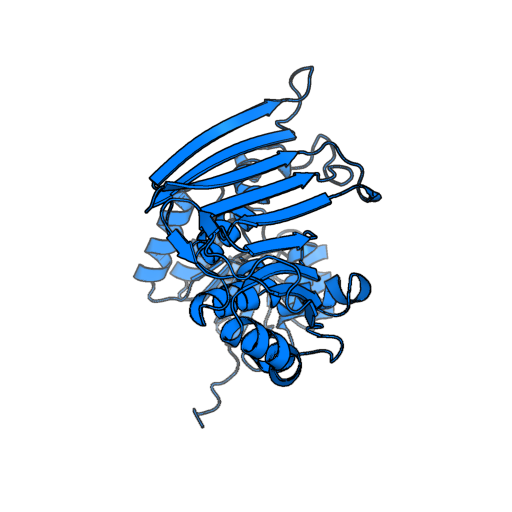96.25 227 VAL A N 1
ATOM 1664 C CA . VAL A 1 227 ? 19.650 -9.610 -3.452 1.00 96.25 227 VAL A CA 1
ATOM 1665 C C . VAL A 1 227 ? 19.633 -8.662 -2.258 1.00 96.25 227 VAL A C 1
ATOM 1667 O O . VAL A 1 227 ? 19.388 -9.089 -1.131 1.00 96.25 227 VAL A O 1
ATOM 1670 N N . LEU A 1 228 ? 19.913 -7.383 -2.500 1.00 97.00 228 LEU A N 1
ATOM 1671 C CA . LEU A 1 228 ? 19.926 -6.357 -1.459 1.00 97.00 228 LEU A CA 1
ATOM 1672 C C . LEU A 1 228 ? 18.769 -5.378 -1.671 1.00 97.00 228 LEU A C 1
ATOM 1674 O O . LEU A 1 228 ? 18.642 -4.811 -2.760 1.00 97.00 228 LEU A O 1
ATOM 1678 N N . ALA A 1 229 ? 17.958 -5.180 -0.636 1.00 98.31 229 ALA A N 1
ATOM 1679 C CA . ALA A 1 229 ? 16.927 -4.155 -0.573 1.00 98.31 229 ALA A CA 1
ATOM 1680 C C . ALA A 1 229 ? 17.360 -3.051 0.398 1.00 98.31 229 ALA A C 1
ATOM 1682 O O . ALA A 1 229 ? 17.524 -3.304 1.588 1.00 98.31 229 ALA A O 1
ATOM 1683 N N . SER A 1 230 ? 17.558 -1.836 -0.107 1.00 98.19 230 SER A N 1
ATOM 1684 C CA . SER A 1 230 ? 17.899 -0.669 0.711 1.00 98.19 230 SER A CA 1
ATOM 1685 C C . SER A 1 230 ? 16.676 0.227 0.864 1.00 98.19 230 SER A C 1
ATOM 1687 O O . SER A 1 230 ? 16.042 0.581 -0.128 1.00 98.19 230 SER A O 1
ATOM 1689 N N . HIS A 1 231 ? 16.357 0.6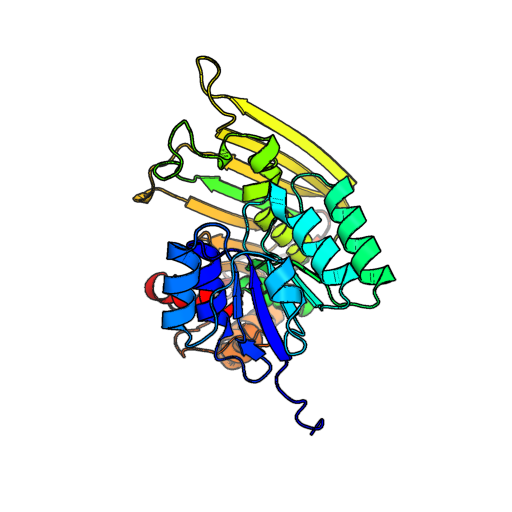13 2.093 1.00 98.00 231 HIS A N 1
ATOM 1690 C CA . HIS A 1 231 ? 15.229 1.469 2.437 1.00 98.00 231 HIS A CA 1
ATOM 1691 C C . HIS A 1 231 ? 15.736 2.716 3.144 1.00 98.00 231 HIS A C 1
ATOM 1693 O O . HIS A 1 231 ? 16.447 2.603 4.138 1.00 98.00 231 HIS A O 1
ATOM 1699 N N . LEU A 1 232 ? 15.331 3.889 2.676 1.00 97.56 232 LEU A N 1
ATOM 1700 C CA . LEU A 1 232 ? 15.563 5.167 3.330 1.00 97.56 232 LEU A CA 1
ATOM 1701 C C . LEU A 1 232 ? 14.227 5.879 3.514 1.00 97.56 232 LEU A C 1
ATOM 1703 O O . LEU A 1 232 ? 13.445 6.009 2.573 1.00 97.56 232 LEU A O 1
ATOM 1707 N N . HIS A 1 233 ? 13.994 6.373 4.721 1.00 97.44 233 HIS A N 1
ATOM 1708 C CA . HIS A 1 233 ? 12.906 7.289 5.010 1.00 97.44 233 HIS A CA 1
ATOM 1709 C C . HIS A 1 233 ? 13.442 8.505 5.757 1.00 97.44 233 HIS A C 1
ATOM 1711 O O . HIS A 1 233 ? 14.248 8.351 6.676 1.00 97.44 233 HIS A O 1
ATOM 1717 N N . SER A 1 234 ? 12.980 9.697 5.392 1.00 95.81 234 SER A N 1
ATOM 1718 C CA . SER A 1 234 ? 13.320 10.936 6.082 1.00 95.81 234 SER A CA 1
ATOM 1719 C C . SER A 1 234 ? 12.142 11.911 6.112 1.00 95.81 234 SER A C 1
ATOM 1721 O O . SER A 1 234 ? 11.437 12.049 5.120 1.00 95.81 234 SER A O 1
ATOM 1723 N N . PHE A 1 235 ? 11.963 12.623 7.225 1.00 95.62 235 PHE A N 1
ATOM 1724 C CA . PHE A 1 235 ? 11.037 13.754 7.360 1.00 95.62 235 PHE A CA 1
ATOM 1725 C C . PHE A 1 235 ? 11.784 15.080 7.201 1.00 95.62 235 PHE A C 1
ATOM 1727 O O . PHE A 1 235 ? 11.880 15.886 8.128 1.00 95.62 235 PHE A O 1
ATOM 1734 N N . THR A 1 236 ? 12.419 15.255 6.044 1.00 91.69 236 THR A N 1
ATOM 1735 C CA . THR A 1 236 ? 13.279 16.416 5.757 1.00 91.69 236 THR A CA 1
ATOM 1736 C C . THR A 1 236 ? 12.672 17.379 4.740 1.00 91.69 236 THR A C 1
ATOM 1738 O O . THR A 1 236 ? 13.260 18.428 4.473 1.00 91.69 236 THR A O 1
ATOM 1741 N N . HIS A 1 237 ? 11.520 17.039 4.155 1.00 93.00 237 HIS A N 1
ATOM 1742 C CA . HIS A 1 237 ? 10.925 17.780 3.047 1.00 93.00 237 HIS A CA 1
ATOM 1743 C C . HIS A 1 237 ? 9.608 18.456 3.448 1.00 93.00 237 HIS A C 1
ATOM 1745 O O . HIS A 1 237 ? 8.870 17.990 4.306 1.00 93.00 237 HIS A O 1
ATOM 1751 N N . ALA A 1 238 ? 9.302 19.581 2.802 1.00 92.75 238 ALA A N 1
ATOM 1752 C CA . ALA A 1 238 ? 7.965 20.175 2.849 1.00 92.75 238 ALA A CA 1
ATOM 1753 C C . ALA A 1 238 ? 6.984 19.341 2.008 1.00 92.75 238 ALA A C 1
ATOM 1755 O O . ALA A 1 238 ? 7.420 18.697 1.053 1.00 92.75 238 ALA A O 1
ATOM 1756 N N . HIS A 1 239 ? 5.677 19.426 2.270 1.00 89.75 239 HIS A N 1
ATOM 1757 C CA . HIS A 1 239 ? 4.658 18.600 1.594 1.00 89.75 239 HIS A CA 1
ATOM 1758 C C . HIS A 1 239 ? 4.749 18.681 0.056 1.00 89.75 239 HIS A C 1
ATOM 1760 O O . HIS A 1 239 ? 4.725 17.687 -0.662 1.00 89.75 239 HIS A O 1
ATOM 1766 N N . ARG A 1 240 ? 4.948 19.885 -0.494 1.00 89.69 240 ARG A N 1
ATOM 1767 C CA . ARG A 1 240 ? 5.096 20.096 -1.953 1.00 89.69 240 ARG A CA 1
ATOM 1768 C C . ARG A 1 240 ? 6.406 19.562 -2.554 1.00 89.69 240 ARG A C 1
ATOM 1770 O O . ARG A 1 240 ? 6.557 19.575 -3.772 1.00 89.69 240 ARG A O 1
ATOM 1777 N N . CYS A 1 241 ? 7.369 19.215 -1.709 1.00 93.12 241 CYS A N 1
ATOM 1778 C CA . CYS A 1 241 ? 8.688 18.726 -2.090 1.00 93.12 241 CYS A CA 1
ATOM 1779 C C . CYS A 1 241 ? 8.832 17.222 -1.836 1.00 93.12 241 CYS A C 1
ATOM 1781 O O . CYS A 1 241 ? 9.915 16.694 -2.073 1.00 93.12 241 CYS A O 1
ATOM 1783 N N . GLU A 1 242 ? 7.789 16.551 -1.338 1.00 93.06 242 GLU A N 1
ATOM 1784 C CA . GLU A 1 242 ? 7.854 15.123 -1.063 1.00 93.06 242 GLU A CA 1
ATOM 1785 C C . GLU A 1 242 ? 8.268 14.337 -2.300 1.00 93.06 242 GLU A C 1
ATOM 1787 O O . GLU A 1 242 ? 7.844 14.608 -3.430 1.00 93.06 242 GLU A O 1
ATOM 1792 N N . ARG A 1 243 ? 9.100 13.330 -2.070 1.00 93.31 243 ARG A N 1
ATOM 1793 C CA . ARG A 1 243 ? 9.592 12.459 -3.121 1.00 93.31 243 ARG A CA 1
ATOM 1794 C C . ARG A 1 243 ? 9.578 11.032 -2.634 1.00 93.31 243 ARG A C 1
ATOM 1796 O O . ARG A 1 243 ? 10.101 10.713 -1.573 1.00 93.31 243 ARG A O 1
ATOM 1803 N N . GLN A 1 244 ? 9.053 10.163 -3.484 1.00 95.00 244 GLN A N 1
ATOM 1804 C CA . GLN A 1 244 ? 9.155 8.735 -3.280 1.00 95.00 244 GLN A CA 1
ATOM 1805 C C . GLN A 1 244 ? 9.611 8.040 -4.553 1.00 95.00 244 GLN A C 1
ATOM 1807 O O . GLN A 1 244 ? 9.085 8.319 -5.633 1.00 95.00 244 GLN A O 1
ATOM 1812 N N . LEU A 1 245 ? 10.562 7.120 -4.406 1.00 96.75 245 LEU A N 1
ATOM 1813 C CA . LEU A 1 245 ? 11.098 6.313 -5.491 1.00 96.75 245 LEU A CA 1
ATOM 1814 C C . LEU A 1 245 ? 11.304 4.870 -5.031 1.00 96.75 245 LEU A C 1
ATOM 1816 O O . LEU A 1 245 ? 12.046 4.611 -4.087 1.00 96.75 245 LEU A O 1
ATOM 1820 N N . MET A 1 246 ? 10.719 3.928 -5.765 1.00 97.94 246 MET A N 1
ATOM 1821 C CA . MET A 1 246 ? 11.170 2.539 -5.801 1.00 97.94 246 MET A CA 1
ATOM 1822 C C . MET A 1 246 ? 11.991 2.318 -7.068 1.00 97.94 246 MET A C 1
ATOM 1824 O O . MET A 1 246 ? 11.565 2.669 -8.169 1.00 97.94 246 MET A O 1
ATOM 1828 N N . ARG A 1 247 ? 13.164 1.705 -6.931 1.00 98.31 247 ARG A N 1
ATOM 1829 C CA . ARG A 1 247 ? 14.057 1.381 -8.043 1.00 98.31 247 ARG A CA 1
ATOM 1830 C C . ARG A 1 247 ? 14.469 -0.083 -7.978 1.00 98.31 247 ARG A C 1
ATOM 1832 O O . ARG A 1 247 ? 15.058 -0.521 -6.993 1.00 98.31 247 ARG A O 1
ATOM 1839 N N . LEU A 1 248 ? 14.212 -0.813 -9.055 1.00 98.44 248 LEU A N 1
ATOM 1840 C CA . LEU A 1 248 ? 14.568 -2.218 -9.210 1.00 98.44 248 LEU A CA 1
ATOM 1841 C C . LEU A 1 248 ? 15.637 -2.363 -10.286 1.00 98.44 248 LEU A C 1
ATOM 1843 O O . LEU A 1 248 ? 15.459 -1.921 -11.420 1.00 98.44 248 LEU A O 1
ATOM 1847 N N . ASP A 1 249 ? 16.749 -2.989 -9.925 1.00 97.56 249 ASP A N 1
ATOM 1848 C CA . ASP A 1 249 ? 17.841 -3.314 -10.837 1.00 97.56 249 ASP A CA 1
ATOM 1849 C C . ASP A 1 249 ? 17.713 -4.774 -11.269 1.00 97.56 249 ASP A C 1
ATOM 1851 O O . ASP A 1 249 ? 17.881 -5.681 -10.455 1.00 97.56 249 ASP A O 1
ATOM 1855 N N . HIS A 1 250 ? 17.432 -5.009 -12.546 1.00 96.31 250 HIS A N 1
ATOM 1856 C CA . HIS A 1 250 ? 17.286 -6.337 -13.142 1.00 96.31 250 HIS A CA 1
ATOM 1857 C C . HIS A 1 250 ? 18.555 -6.758 -13.915 1.00 96.31 250 HIS A C 1
ATOM 1859 O O . HIS A 1 250 ? 18.558 -7.754 -14.641 1.00 96.31 250 HIS A O 1
ATOM 1865 N N . GLY A 1 251 ? 19.654 -6.004 -13.805 1.00 94.44 251 GLY A N 1
ATOM 1866 C CA . GLY A 1 251 ? 20.884 -6.189 -14.574 1.00 94.44 251 GLY A CA 1
ATOM 1867 C C . GLY A 1 251 ? 20.828 -5.515 -15.946 1.00 94.44 251 GLY A C 1
ATOM 1868 O O . GLY A 1 251 ? 21.410 -4.453 -16.133 1.00 94.44 251 GLY A O 1
ATOM 1869 N N . PHE A 1 252 ? 20.143 -6.130 -16.916 1.00 95.31 252 PHE A N 1
ATOM 1870 C CA . PHE A 1 252 ? 19.966 -5.553 -18.263 1.00 95.31 252 PHE A CA 1
ATOM 1871 C C . PHE A 1 252 ? 18.765 -4.610 -18.370 1.00 95.31 252 PHE A C 1
ATOM 1873 O O . PHE A 1 252 ? 18.516 -4.049 -19.435 1.00 95.31 252 PHE A O 1
ATOM 1880 N N . ALA A 1 253 ? 18.023 -4.438 -17.280 1.00 97.44 253 ALA A N 1
ATOM 1881 C CA . ALA A 1 253 ? 16.911 -3.516 -17.205 1.00 97.44 253 ALA A CA 1
ATOM 1882 C C . ALA A 1 253 ? 16.849 -2.843 -15.835 1.00 97.44 253 ALA A C 1
ATOM 1884 O O . ALA A 1 253 ? 17.360 -3.363 -14.843 1.00 97.44 253 ALA A O 1
ATOM 1885 N N . GLU A 1 254 ? 16.186 -1.700 -15.790 1.00 98.50 254 GLU A N 1
ATOM 1886 C CA . GLU A 1 254 ? 15.856 -0.967 -14.580 1.00 98.50 254 GLU A CA 1
ATOM 1887 C C . GLU A 1 254 ? 14.378 -0.593 -14.617 1.00 98.50 254 GLU A C 1
ATOM 1889 O O . GLU A 1 254 ? 13.882 -0.141 -15.651 1.00 98.50 254 GLU A O 1
ATOM 1894 N N . THR A 1 255 ? 13.710 -0.742 -13.476 1.00 98.75 255 THR A N 1
ATOM 1895 C CA . THR A 1 255 ? 12.358 -0.230 -13.253 1.00 98.75 255 THR A CA 1
ATOM 1896 C C . THR A 1 255 ? 12.401 0.869 -12.196 1.00 98.75 255 THR A C 1
ATOM 1898 O O . THR A 1 255 ? 12.986 0.677 -11.130 1.00 98.75 255 THR A O 1
ATOM 1901 N N . ARG A 1 256 ? 11.767 2.008 -12.471 1.00 98.62 256 ARG A N 1
ATOM 1902 C CA . ARG A 1 256 ? 11.581 3.135 -11.549 1.00 98.62 256 ARG A CA 1
ATOM 1903 C C . ARG A 1 256 ?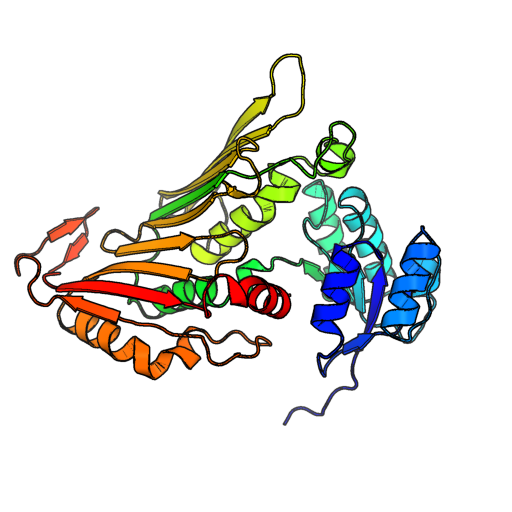 10.091 3.357 -11.339 1.00 98.62 256 ARG A C 1
ATOM 1905 O O . ARG A 1 256 ? 9.359 3.472 -12.313 1.00 98.62 256 ARG A O 1
ATOM 1912 N N . ILE A 1 257 ? 9.637 3.415 -10.096 1.00 97.94 257 ILE A N 1
ATOM 1913 C CA . ILE A 1 257 ? 8.234 3.637 -9.734 1.00 97.94 257 ILE A CA 1
ATOM 1914 C C . ILE A 1 257 ? 8.201 4.829 -8.783 1.00 97.94 257 ILE A C 1
ATOM 1916 O O . ILE A 1 257 ? 8.889 4.813 -7.762 1.00 97.94 257 ILE A O 1
ATOM 1920 N N . GLU A 1 258 ? 7.441 5.864 -9.128 1.00 94.38 258 GLU A N 1
ATOM 1921 C CA . GLU A 1 258 ? 7.480 7.153 -8.431 1.00 94.38 258 GLU A CA 1
ATOM 1922 C C . GLU A 1 258 ? 6.133 7.478 -7.769 1.00 94.38 258 GLU A C 1
ATOM 1924 O O . GLU A 1 258 ? 5.066 7.207 -8.327 1.00 94.38 258 GLU A O 1
ATOM 1929 N N . GLY A 1 259 ? 6.205 8.082 -6.577 1.00 92.81 259 GLY A N 1
ATOM 1930 C CA . GLY A 1 259 ? 5.052 8.539 -5.792 1.00 92.81 259 GLY A CA 1
ATOM 1931 C C . GLY A 1 259 ? 4.542 7.541 -4.741 1.00 92.81 259 GLY A C 1
ATOM 1932 O O . GLY A 1 259 ? 4.628 6.335 -4.924 1.00 92.81 259 GLY A O 1
ATOM 1933 N N . TRP A 1 260 ? 3.977 8.071 -3.643 1.00 89.00 260 TRP A N 1
ATOM 1934 C CA . TRP A 1 260 ? 3.442 7.295 -2.503 1.00 89.00 260 TRP A CA 1
ATOM 1935 C C . TRP A 1 260 ? 2.378 6.260 -2.889 1.00 89.00 260 TRP A C 1
ATOM 1937 O O . TRP A 1 260 ? 2.465 5.103 -2.495 1.00 89.00 260 TRP A O 1
ATOM 1947 N N . ILE A 1 261 ? 1.386 6.686 -3.678 1.00 94.06 261 ILE A N 1
ATOM 1948 C CA . ILE A 1 261 ? 0.496 5.791 -4.420 1.00 94.06 261 ILE A CA 1
ATOM 1949 C C . ILE A 1 261 ? 0.918 5.931 -5.876 1.00 94.06 261 ILE A C 1
ATOM 1951 O O . ILE A 1 261 ? 0.567 6.939 -6.501 1.00 94.06 261 ILE A O 1
ATOM 1955 N N . PRO A 1 262 ? 1.712 4.987 -6.401 1.00 95.69 262 PRO A N 1
ATOM 1956 C CA . PRO A 1 262 ? 2.267 5.122 -7.728 1.00 95.69 262 PRO A CA 1
ATOM 1957 C C . PRO A 1 262 ? 1.195 5.191 -8.807 1.00 95.69 262 PRO A C 1
ATOM 1959 O O . PRO A 1 262 ? 0.309 4.339 -8.889 1.00 95.69 262 PRO A O 1
ATOM 1962 N N . VAL A 1 263 ? 1.330 6.182 -9.681 1.00 97.00 263 VAL A N 1
ATOM 1963 C CA . VAL A 1 263 ? 0.532 6.320 -10.911 1.00 97.00 263 VAL A CA 1
ATOM 1964 C C . VAL A 1 263 ? 1.396 6.270 -12.166 1.00 97.00 263 VAL A C 1
ATOM 1966 O O . VAL A 1 263 ? 0.865 6.254 -13.277 1.00 97.00 263 VAL A O 1
ATOM 1969 N N . ARG A 1 264 ? 2.722 6.214 -11.998 1.00 97.31 264 ARG A N 1
ATOM 1970 C CA . ARG A 1 264 ? 3.687 6.100 -13.084 1.00 97.31 264 ARG A CA 1
ATOM 1971 C C . ARG A 1 264 ? 4.849 5.180 -12.714 1.00 97.31 264 ARG A C 1
ATOM 1973 O O . ARG A 1 264 ? 5.418 5.286 -11.629 1.00 97.31 264 ARG A O 1
ATOM 1980 N N . ALA A 1 265 ? 5.219 4.313 -13.650 1.00 98.38 265 ALA A N 1
ATOM 1981 C CA . ALA A 1 265 ? 6.465 3.563 -13.617 1.00 98.38 265 ALA A CA 1
ATOM 1982 C C . ALA A 1 265 ? 7.178 3.659 -14.967 1.00 98.38 265 ALA A C 1
ATOM 1984 O O . ALA A 1 265 ? 6.540 3.655 -16.018 1.00 98.38 265 ALA A O 1
ATOM 1985 N N . GLU A 1 266 ? 8.500 3.726 -14.941 1.00 98.56 266 GLU A N 1
ATOM 1986 C CA . GLU A 1 266 ? 9.358 3.789 -16.119 1.00 98.56 266 GLU A CA 1
ATOM 1987 C C . GLU A 1 266 ? 10.292 2.589 -16.140 1.00 98.56 266 GLU A C 1
ATOM 1989 O O . GLU A 1 266 ? 10.887 2.227 -15.125 1.00 98.56 266 GLU A O 1
ATOM 1994 N N . ILE A 1 267 ? 10.421 1.971 -17.308 1.00 98.75 267 ILE A N 1
ATOM 1995 C CA . ILE A 1 267 ? 11.261 0.801 -17.516 1.00 98.75 267 ILE A CA 1
ATOM 1996 C C . ILE A 1 267 ? 12.225 1.096 -18.656 1.00 98.75 267 ILE A C 1
ATOM 1998 O O . ILE A 1 267 ? 11.818 1.472 -19.757 1.00 98.75 267 ILE A O 1
ATOM 2002 N N . SER A 1 268 ? 13.508 0.895 -18.385 1.00 98.56 268 SER A N 1
ATOM 2003 C CA . SER A 1 268 ? 14.593 0.973 -19.358 1.00 98.56 268 SER A CA 1
ATOM 2004 C C . SER A 1 268 ? 15.218 -0.408 -19.476 1.00 98.56 268 SER A C 1
ATOM 2006 O O . SER A 1 268 ? 15.666 -0.947 -18.468 1.00 98.56 268 SER A O 1
ATOM 2008 N N . ALA A 1 269 ? 15.240 -1.003 -20.669 1.00 98.06 269 ALA A N 1
ATOM 2009 C CA . ALA A 1 269 ? 15.733 -2.368 -20.857 1.00 98.06 269 ALA A CA 1
ATOM 2010 C C . ALA A 1 269 ? 16.592 -2.513 -22.115 1.00 98.06 269 ALA A C 1
ATOM 2012 O O . ALA A 1 269 ? 16.292 -1.942 -23.158 1.00 98.06 269 ALA A O 1
ATOM 2013 N N . TRP A 1 270 ? 17.640 -3.327 -22.027 1.00 97.50 270 TRP A N 1
ATOM 2014 C CA . TRP A 1 270 ? 18.425 -3.788 -23.167 1.00 97.50 270 TRP A CA 1
ATOM 2015 C C . TRP A 1 270 ? 18.030 -5.219 -23.515 1.00 97.50 270 TRP A C 1
ATOM 2017 O O . TRP A 1 270 ? 17.997 -6.097 -22.649 1.00 97.50 270 TRP A O 1
ATOM 2027 N N . THR A 1 271 ? 17.726 -5.465 -24.788 1.00 96.81 271 THR A N 1
ATOM 2028 C CA . THR A 1 271 ? 17.171 -6.748 -25.226 1.00 96.81 271 THR A CA 1
ATOM 2029 C C . THR A 1 271 ? 17.623 -7.150 -26.629 1.00 96.81 271 THR A C 1
ATOM 2031 O O . THR A 1 271 ? 18.118 -6.336 -27.408 1.00 96.81 271 THR A O 1
ATOM 2034 N N . ASP A 1 272 ? 17.462 -8.437 -26.930 1.00 96.25 272 ASP A N 1
ATOM 2035 C CA . ASP A 1 272 ? 17.546 -9.003 -28.278 1.00 96.25 272 ASP A CA 1
ATOM 2036 C C . ASP A 1 272 ? 16.288 -8.706 -29.108 1.00 96.25 272 ASP A C 1
ATOM 2038 O O . ASP A 1 272 ? 15.327 -8.092 -28.636 1.00 96.25 272 ASP A O 1
ATOM 2042 N N . GLU A 1 273 ? 16.323 -9.130 -30.369 1.00 97.12 273 GLU A N 1
ATOM 2043 C CA . GLU A 1 273 ? 15.285 -8.876 -31.364 1.00 97.12 273 GLU A CA 1
ATOM 2044 C C . GLU A 1 273 ? 13.911 -9.417 -30.931 1.00 97.12 273 GLU A C 1
ATOM 2046 O O . GLU A 1 273 ? 12.899 -8.731 -31.107 1.00 97.12 273 GLU A O 1
ATOM 2051 N N . ASP A 1 274 ? 13.868 -10.608 -30.325 1.00 97.06 274 ASP A N 1
ATOM 2052 C CA . ASP A 1 274 ? 12.630 -11.245 -29.867 1.00 97.06 274 ASP A CA 1
ATOM 2053 C C . ASP A 1 274 ? 12.020 -10.506 -28.679 1.00 97.06 274 ASP A C 1
ATOM 2055 O O . ASP A 1 274 ? 10.818 -10.217 -28.678 1.00 97.06 274 ASP A O 1
ATOM 2059 N N . GLY A 1 275 ? 12.842 -10.133 -27.696 1.00 97.19 275 GLY A N 1
ATOM 2060 C CA . GLY A 1 275 ? 12.382 -9.325 -26.577 1.00 97.19 275 GLY A CA 1
ATOM 2061 C C . GLY A 1 275 ? 11.925 -7.943 -27.037 1.00 97.19 275 GLY A C 1
ATOM 2062 O O . GLY A 1 275 ? 10.868 -7.486 -26.615 1.00 97.19 275 GLY A O 1
ATOM 2063 N N . ALA A 1 276 ? 12.620 -7.311 -27.982 1.00 98.00 276 ALA A N 1
ATOM 2064 C CA . ALA A 1 276 ? 12.192 -6.038 -28.553 1.00 98.00 276 ALA A CA 1
ATOM 2065 C C . ALA A 1 276 ? 10.817 -6.149 -29.245 1.00 98.00 276 ALA A C 1
ATOM 2067 O O . ALA A 1 276 ? 9.938 -5.324 -28.993 1.00 98.00 276 ALA A O 1
ATOM 2068 N N . ARG A 1 277 ? 10.562 -7.224 -30.011 1.00 98.12 277 ARG A N 1
ATOM 2069 C CA . ARG A 1 277 ? 9.210 -7.507 -30.536 1.00 98.12 277 ARG A CA 1
ATOM 2070 C C . ARG A 1 277 ? 8.189 -7.756 -29.419 1.00 98.12 277 ARG A C 1
ATOM 2072 O O . ARG A 1 277 ? 7.018 -7.424 -29.582 1.00 98.12 277 ARG A O 1
ATOM 2079 N N . ALA A 1 278 ? 8.579 -8.394 -28.314 1.00 97.69 278 ALA A N 1
ATOM 2080 C CA . ALA A 1 278 ? 7.686 -8.631 -27.178 1.00 97.69 278 ALA A CA 1
ATOM 2081 C C . ALA A 1 278 ? 7.284 -7.323 -26.481 1.00 97.69 278 ALA A C 1
ATOM 2083 O O . ALA A 1 278 ? 6.101 -7.133 -26.188 1.00 97.69 278 ALA A O 1
ATOM 2084 N N . TRP A 1 279 ? 8.237 -6.408 -26.297 1.00 98.00 279 TRP A N 1
ATOM 2085 C CA . TRP A 1 279 ? 8.009 -5.065 -25.764 1.00 98.00 279 TRP A CA 1
ATOM 2086 C C . TRP A 1 279 ? 7.060 -4.250 -26.653 1.00 98.00 279 TRP A C 1
ATOM 2088 O O . TRP A 1 279 ? 6.095 -3.677 -26.151 1.00 98.00 279 TRP A O 1
ATOM 2098 N N . GLU A 1 280 ? 7.243 -4.278 -27.975 1.00 97.88 280 GLU A N 1
ATOM 2099 C CA . GLU A 1 280 ? 6.359 -3.595 -28.938 1.00 97.88 280 GLU A CA 1
ATOM 2100 C C . GLU A 1 280 ? 4.900 -4.080 -28.893 1.00 97.88 280 GLU A C 1
ATOM 2102 O O . GLU A 1 280 ? 3.992 -3.342 -29.273 1.00 97.88 280 GLU A O 1
ATOM 2107 N N . ARG A 1 281 ? 4.644 -5.303 -28.409 1.00 97.00 281 ARG A N 1
ATOM 2108 C CA . ARG A 1 281 ? 3.283 -5.847 -28.261 1.00 97.00 281 ARG A CA 1
ATOM 2109 C C . ARG A 1 281 ? 2.599 -5.449 -26.953 1.00 97.00 281 ARG A C 1
ATOM 2111 O O . ARG A 1 281 ? 1.389 -5.644 -26.842 1.00 97.00 281 ARG A O 1
ATOM 2118 N N . LEU A 1 282 ? 3.323 -4.911 -25.964 1.00 96.12 282 LEU A N 1
ATOM 2119 C CA . LEU A 1 282 ? 2.737 -4.532 -24.670 1.00 96.12 282 LEU A CA 1
ATOM 2120 C C . LEU A 1 282 ? 1.567 -3.544 -24.772 1.00 96.12 282 LEU A C 1
ATOM 2122 O O . LEU A 1 282 ? 0.557 -3.810 -24.116 1.00 96.12 282 LEU A O 1
ATOM 2126 N N . PRO A 1 283 ? 1.625 -2.467 -25.585 1.00 97.19 283 PRO A N 1
ATOM 2127 C CA . PRO A 1 283 ? 0.538 -1.492 -25.648 1.00 97.19 283 PRO A CA 1
ATOM 2128 C C . PRO A 1 283 ? -0.815 -2.128 -25.998 1.00 97.19 283 PRO A C 1
ATOM 2130 O O . PRO A 1 283 ? -1.832 -1.795 -25.394 1.00 97.19 283 PRO A O 1
ATOM 2133 N N . ALA A 1 284 ? -0.828 -3.111 -26.907 1.00 96.12 284 ALA A N 1
ATOM 2134 C CA . ALA A 1 284 ? -2.045 -3.801 -27.342 1.00 96.12 284 ALA A CA 1
ATOM 2135 C C . ALA A 1 284 ? -2.698 -4.655 -26.239 1.00 96.12 284 ALA A C 1
ATOM 2137 O O . ALA A 1 284 ? -3.873 -5.003 -26.336 1.00 96.12 284 ALA A O 1
ATOM 2138 N N . ARG A 1 285 ? -1.950 -4.990 -25.182 1.00 94.50 285 ARG A N 1
ATOM 2139 C CA . ARG A 1 285 ? -2.421 -5.775 -24.034 1.00 94.50 285 ARG A CA 1
ATOM 2140 C C . ARG A 1 285 ? -2.295 -5.026 -22.706 1.00 94.50 285 ARG A C 1
ATOM 2142 O O . ARG A 1 285 ? -2.304 -5.662 -21.654 1.00 94.50 285 ARG A O 1
ATOM 2149 N N . ALA A 1 286 ? -2.221 -3.692 -22.743 1.00 94.69 286 ALA A N 1
ATOM 2150 C CA . ALA A 1 286 ? -2.100 -2.834 -21.563 1.00 94.69 286 ALA A CA 1
ATOM 2151 C C . ALA A 1 286 ? -3.155 -3.153 -20.490 1.00 94.69 286 ALA A C 1
ATOM 2153 O O . ALA A 1 286 ? -2.811 -3.338 -19.326 1.00 94.69 286 ALA A O 1
ATOM 2154 N N . GLY A 1 287 ? -4.421 -3.319 -20.890 1.00 93.44 287 GLY A N 1
ATOM 2155 C CA . GLY A 1 287 ? -5.503 -3.661 -19.962 1.00 93.44 287 GLY A CA 1
ATOM 2156 C C . GLY A 1 287 ? -5.312 -5.013 -19.269 1.00 93.44 287 GLY A C 1
ATOM 2157 O O . GLY A 1 287 ? -5.648 -5.152 -18.100 1.00 93.44 287 GLY A O 1
ATOM 2158 N N . ALA A 1 288 ? -4.726 -6.003 -19.950 1.00 94.38 288 ALA A N 1
ATOM 2159 C CA . ALA A 1 288 ? -4.402 -7.283 -19.327 1.00 94.38 288 ALA A CA 1
ATOM 2160 C C . ALA A 1 288 ? -3.194 -7.161 -18.391 1.00 94.38 288 ALA A C 1
ATOM 2162 O O . ALA A 1 288 ? -3.213 -7.753 -17.317 1.00 94.38 288 ALA A O 1
ATOM 2163 N N . LEU A 1 289 ? -2.169 -6.394 -18.777 1.00 96.19 289 LEU A N 1
ATOM 2164 C CA . LEU A 1 289 ? -0.960 -6.183 -17.979 1.00 96.19 289 LEU A CA 1
ATOM 2165 C C . LEU A 1 289 ? -1.255 -5.446 -16.662 1.00 96.19 289 LEU A C 1
ATOM 2167 O O . LEU A 1 289 ? -0.758 -5.856 -15.620 1.00 96.19 289 LEU A O 1
ATOM 2171 N N . LEU A 1 290 ? -2.093 -4.408 -16.715 1.00 96.00 290 LEU A N 1
ATOM 2172 C CA . LEU A 1 290 ? -2.456 -3.557 -15.575 1.00 96.00 290 LEU A CA 1
ATOM 2173 C C . LEU A 1 290 ? -3.663 -4.082 -14.781 1.00 96.00 290 LEU A C 1
ATOM 2175 O O . LEU A 1 290 ? -4.130 -3.428 -13.853 1.00 96.00 290 LEU A O 1
ATOM 2179 N N . ARG A 1 291 ? -4.206 -5.251 -15.133 1.00 94.00 291 ARG A N 1
ATOM 2180 C CA . ARG A 1 291 ? -5.372 -5.803 -14.439 1.00 94.00 291 ARG A CA 1
ATOM 2181 C C . ARG A 1 291 ? -5.018 -6.182 -13.002 1.00 94.00 291 ARG A C 1
ATOM 2183 O O . ARG A 1 291 ? -4.117 -6.989 -12.780 1.00 94.00 291 ARG A O 1
ATOM 2190 N N . VAL A 1 292 ? -5.829 -5.729 -12.058 1.00 94.12 292 VAL A N 1
ATOM 2191 C CA . VAL A 1 292 ? -5.886 -6.246 -10.687 1.00 94.12 292 VAL A CA 1
ATOM 2192 C C . VAL A 1 292 ? -7.322 -6.697 -10.432 1.00 94.12 292 VAL A C 1
ATOM 2194 O O . VAL A 1 292 ? -8.260 -6.135 -10.994 1.00 94.12 292 VAL A O 1
ATOM 2197 N N . GLU A 1 293 ? -7.511 -7.793 -9.701 1.00 89.81 293 GLU A N 1
ATOM 2198 C CA . GLU A 1 293 ? -8.859 -8.235 -9.334 1.00 89.81 293 GLU A CA 1
ATOM 2199 C C . GLU A 1 293 ? -9.497 -7.209 -8.387 1.00 89.81 293 GLU A C 1
ATOM 2201 O O . GLU A 1 293 ? -8.817 -6.681 -7.516 1.00 89.81 293 GLU A O 1
ATOM 2206 N N . GLY A 1 294 ? -10.772 -6.874 -8.597 1.00 85.75 294 GLY A N 1
ATOM 2207 C CA . GLY A 1 294 ? -11.461 -5.809 -7.856 1.00 85.75 294 GLY A CA 1
ATOM 2208 C C . GLY A 1 294 ? -11.229 -4.398 -8.410 1.00 85.75 294 GLY A C 1
ATOM 2209 O O . GLY A 1 294 ? -12.185 -3.632 -8.485 1.00 85.75 294 GLY A O 1
ATOM 2210 N N . PHE A 1 295 ? -10.023 -4.090 -8.897 1.00 89.25 295 PHE A N 1
ATOM 2211 C CA . PHE A 1 295 ? -9.693 -2.781 -9.473 1.00 89.25 295 PHE A CA 1
ATOM 2212 C C . PHE A 1 295 ? -10.517 -2.486 -10.733 1.00 89.25 295 PHE A C 1
ATOM 2214 O O . PHE A 1 295 ? -10.464 -3.228 -11.725 1.00 89.25 295 PHE A O 1
ATOM 2221 N N . ARG A 1 296 ? -11.249 -1.370 -10.729 1.00 91.50 296 ARG A N 1
ATOM 2222 C CA . ARG A 1 296 ? -12.039 -0.909 -11.876 1.00 91.50 296 ARG A CA 1
ATOM 2223 C C . ARG A 1 296 ? -11.189 0.038 -12.738 1.00 91.50 296 ARG A C 1
ATOM 2225 O O . ARG A 1 296 ? -10.674 1.021 -12.225 1.00 91.50 296 ARG A O 1
ATOM 2232 N N . PRO A 1 297 ? -11.006 -0.220 -14.045 1.00 90.12 297 PRO A N 1
ATOM 2233 C CA . PRO A 1 297 ? -10.297 0.719 -14.913 1.00 90.12 297 PRO A CA 1
ATOM 2234 C C . PRO A 1 297 ? -11.096 2.007 -15.144 1.00 90.12 297 PRO A C 1
ATOM 2236 O O . PRO A 1 297 ? -12.312 1.956 -15.341 1.00 90.12 297 PRO A O 1
ATOM 2239 N N . HIS A 1 298 ? -10.412 3.151 -15.212 1.00 92.06 298 HIS A N 1
ATOM 2240 C CA . HIS A 1 298 ? -11.026 4.454 -15.527 1.00 92.06 298 HIS A CA 1
ATOM 2241 C C . HIS A 1 298 ? -10.794 4.921 -16.971 1.00 92.06 298 HIS A C 1
ATOM 2243 O O . HIS A 1 298 ? -11.336 5.948 -17.382 1.00 92.06 298 HIS A O 1
ATOM 2249 N N . GLY A 1 299 ? -10.020 4.170 -17.758 1.00 91.06 299 GLY A N 1
ATOM 2250 C CA . GLY A 1 299 ? -9.786 4.397 -19.186 1.00 91.06 299 GLY A CA 1
ATOM 2251 C C . GLY A 1 299 ? -8.599 5.309 -19.507 1.00 91.06 299 GLY A C 1
ATOM 2252 O O . GLY A 1 299 ? -8.304 5.521 -20.682 1.00 91.06 299 GLY A O 1
ATOM 2253 N N . GLY A 1 300 ? -7.914 5.857 -18.498 1.00 89.25 300 GLY A N 1
ATOM 2254 C CA . GLY A 1 300 ? -6.681 6.636 -18.675 1.00 89.25 300 GLY A CA 1
ATOM 2255 C C . GLY A 1 300 ? -5.394 5.805 -18.602 1.00 89.25 300 GLY A C 1
ATOM 2256 O O . GLY A 1 300 ? -4.302 6.346 -18.813 1.00 89.25 300 GLY A O 1
ATOM 2257 N N . GLU A 1 301 ? -5.515 4.515 -18.288 1.00 95.00 301 GLU A N 1
ATOM 2258 C CA . GLU A 1 301 ? -4.404 3.583 -18.162 1.00 95.00 301 GLU A CA 1
ATOM 2259 C C . GLU A 1 301 ? -3.762 3.297 -19.523 1.00 95.00 301 GLU A C 1
ATOM 2261 O O . GLU A 1 301 ? -4.430 2.930 -20.492 1.00 95.00 301 GLU A O 1
ATOM 2266 N N . ARG A 1 302 ? -2.441 3.446 -19.610 1.00 95.31 302 ARG A N 1
ATOM 2267 C CA . ARG A 1 302 ? -1.692 3.268 -20.856 1.00 95.31 302 ARG A CA 1
ATOM 2268 C C . ARG A 1 302 ? -0.294 2.735 -20.606 1.00 95.31 302 ARG A C 1
ATOM 2270 O O . ARG A 1 302 ? 0.310 2.977 -19.565 1.00 95.31 302 ARG A O 1
ATOM 2277 N N . VAL A 1 303 ? 0.218 2.032 -21.611 1.00 96.69 303 VAL A N 1
ATOM 2278 C CA . VAL A 1 303 ? 1.567 1.457 -21.607 1.00 96.69 303 VAL A CA 1
ATOM 2279 C C . VAL A 1 303 ? 2.292 1.846 -22.896 1.00 96.69 303 VAL A C 1
ATOM 2281 O O . VAL A 1 303 ? 2.425 1.011 -23.790 1.00 96.69 303 VAL A O 1
ATOM 2284 N N . PRO A 1 304 ? 2.677 3.122 -23.093 1.00 95.56 304 PRO A N 1
ATOM 2285 C CA . PRO A 1 304 ? 3.505 3.499 -24.232 1.00 95.56 304 PRO A CA 1
ATOM 2286 C C . PRO A 1 304 ? 4.875 2.817 -24.156 1.00 95.56 304 PRO A C 1
ATOM 2288 O O . PRO A 1 304 ? 5.521 2.779 -23.107 1.00 95.56 304 PRO A O 1
ATOM 2291 N N . VAL A 1 305 ? 5.326 2.311 -25.302 1.00 96.31 305 VAL A N 1
ATOM 2292 C CA . VAL A 1 305 ? 6.628 1.663 -25.464 1.00 96.31 305 VAL A CA 1
ATOM 2293 C C . VAL A 1 305 ? 7.323 2.250 -26.684 1.00 96.31 305 VAL A C 1
ATOM 2295 O O . VAL A 1 305 ? 6.733 2.329 -27.759 1.00 96.31 305 VAL A O 1
ATOM 2298 N N . ALA A 1 306 ? 8.581 2.640 -26.515 1.00 96.44 306 ALA A N 1
ATOM 2299 C CA . ALA A 1 306 ? 9.489 3.013 -27.585 1.00 96.44 306 ALA A CA 1
ATOM 2300 C C . ALA A 1 306 ? 10.659 2.025 -27.610 1.00 96.44 306 ALA A C 1
ATOM 2302 O O . ALA A 1 306 ? 11.300 1.790 -26.584 1.00 96.44 306 ALA A O 1
ATOM 2303 N N . VAL A 1 307 ? 10.940 1.466 -28.784 1.00 96.81 307 VAL A N 1
ATOM 2304 C CA . VAL A 1 307 ? 12.070 0.561 -29.004 1.00 96.81 307 VAL A CA 1
ATOM 2305 C C . VAL A 1 307 ? 13.014 1.191 -30.013 1.00 96.81 307 VAL A C 1
ATOM 2307 O O . VAL A 1 307 ? 12.648 1.447 -31.157 1.00 96.81 307 VAL A O 1
ATOM 2310 N N . GLU A 1 308 ? 14.240 1.437 -29.579 1.00 96.81 308 GLU A N 1
ATOM 2311 C CA . GLU A 1 308 ? 15.336 1.891 -30.417 1.00 96.81 308 GLU A CA 1
ATO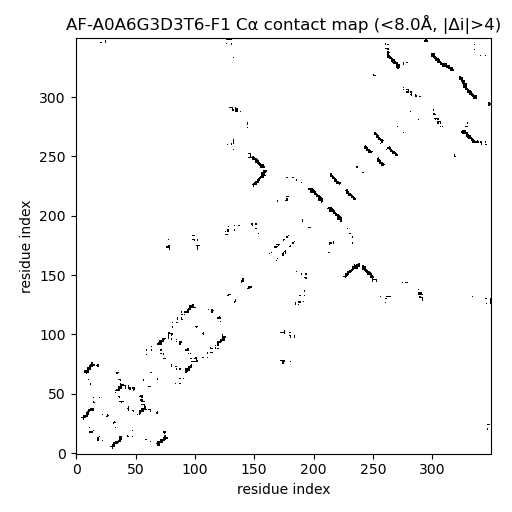M 2312 C C . GLU A 1 308 ? 16.115 0.662 -30.892 1.00 96.81 308 GLU A C 1
ATOM 2314 O O . GLU A 1 308 ? 16.833 0.009 -30.125 1.00 96.81 308 GLU A O 1
ATOM 2319 N N . ARG A 1 309 ? 15.900 0.285 -32.156 1.00 95.56 309 ARG A N 1
ATOM 2320 C CA . ARG A 1 309 ? 16.568 -0.870 -32.760 1.00 95.56 309 ARG A CA 1
ATOM 2321 C C . ARG A 1 309 ? 18.040 -0.533 -33.019 1.00 95.56 309 ARG A C 1
ATOM 2323 O O . ARG A 1 309 ? 18.336 0.580 -33.433 1.00 95.56 309 ARG A O 1
ATOM 2330 N N . ASP A 1 310 ? 18.941 -1.487 -32.770 1.00 93.69 310 ASP A N 1
ATOM 2331 C CA . ASP A 1 310 ? 20.384 -1.348 -33.002 1.00 93.69 310 ASP A CA 1
ATOM 2332 C C . ASP A 1 310 ? 21.030 -0.128 -32.313 1.00 93.69 310 ASP A C 1
ATOM 2334 O O . ASP A 1 310 ? 22.051 0.389 -32.762 1.00 93.69 310 ASP A O 1
ATOM 2338 N N . ALA A 1 311 ? 20.459 0.306 -31.183 1.00 94.69 311 ALA A N 1
ATOM 2339 C CA . ALA A 1 311 ? 20.992 1.368 -30.325 1.00 94.69 311 ALA A CA 1
ATOM 2340 C C . ALA A 1 311 ? 22.372 1.023 -29.728 1.00 94.69 311 ALA A C 1
ATOM 2342 O O . ALA A 1 311 ? 23.140 1.900 -29.332 1.00 94.69 311 ALA A O 1
ATOM 2343 N N . GLY A 1 312 ? 22.681 -0.270 -29.630 1.00 90.44 312 GLY A N 1
ATOM 2344 C CA . GLY A 1 312 ? 23.945 -0.812 -29.153 1.00 90.44 312 GLY A CA 1
ATOM 2345 C C . GLY A 1 312 ? 24.547 -1.814 -30.135 1.00 90.44 312 GLY A C 1
ATOM 2346 O O . GLY A 1 312 ? 23.988 -2.143 -31.177 1.00 90.44 312 GLY A O 1
ATOM 2347 N N . THR A 1 313 ? 25.725 -2.342 -29.804 1.00 88.50 313 THR A N 1
ATOM 2348 C CA . THR A 1 313 ? 26.399 -3.302 -30.688 1.00 88.50 313 THR A CA 1
ATOM 2349 C C . THR A 1 313 ? 25.722 -4.673 -30.653 1.00 88.50 313 THR A C 1
ATOM 2351 O O . THR A 1 313 ? 25.384 -5.160 -29.578 1.00 88.50 313 THR A O 1
ATOM 2354 N N . ALA A 1 314 ? 25.688 -5.384 -31.784 1.00 88.94 314 ALA A N 1
ATOM 2355 C CA . ALA A 1 314 ? 25.274 -6.794 -31.844 1.00 88.94 314 ALA A CA 1
ATOM 2356 C C . ALA A 1 314 ? 26.284 -7.776 -31.204 1.00 88.94 314 ALA A C 1
ATOM 2358 O O . ALA A 1 314 ? 26.110 -8.995 -31.252 1.00 88.94 314 ALA A O 1
ATOM 2359 N N . ARG A 1 315 ? 27.376 -7.274 -30.611 1.00 92.50 315 ARG A N 1
ATOM 2360 C CA . ARG A 1 315 ? 28.347 -8.116 -29.909 1.00 92.50 315 ARG A CA 1
ATOM 2361 C C . ARG A 1 315 ? 27.779 -8.537 -28.551 1.00 92.50 315 ARG A C 1
ATOM 2363 O O . ARG A 1 315 ? 27.156 -7.720 -27.877 1.00 92.50 315 ARG A O 1
ATOM 2370 N N . PRO A 1 316 ? 28.035 -9.778 -28.102 1.00 92.25 316 PRO A N 1
ATOM 2371 C CA . PRO A 1 316 ? 27.607 -10.202 -26.778 1.00 92.25 316 PRO A CA 1
ATOM 2372 C C . PRO A 1 316 ? 28.218 -9.337 -25.667 1.00 92.25 316 PRO A C 1
ATOM 2374 O O . PRO A 1 316 ? 29.441 -9.208 -25.581 1.00 92.25 316 PRO A O 1
ATOM 2377 N N . VAL A 1 317 ? 27.368 -8.823 -24.787 1.00 92.38 317 VAL A N 1
ATOM 2378 C CA . VAL A 1 317 ? 27.710 -8.075 -23.571 1.00 92.38 317 VAL A CA 1
ATOM 2379 C C . VAL A 1 317 ? 27.638 -8.983 -22.342 1.00 92.38 317 VAL A C 1
ATOM 2381 O O . VAL A 1 317 ? 27.125 -10.104 -22.420 1.00 92.38 317 VAL A O 1
ATOM 2384 N N . ARG A 1 318 ? 28.205 -8.539 -21.212 1.00 90.25 318 ARG A N 1
ATOM 2385 C CA . ARG A 1 318 ? 28.287 -9.331 -19.976 1.00 90.25 318 ARG A CA 1
ATOM 2386 C C . ARG A 1 318 ? 27.845 -8.544 -18.745 1.00 90.25 318 ARG A C 1
ATOM 2388 O O . ARG A 1 318 ? 28.206 -7.381 -18.613 1.00 90.25 318 ARG A O 1
ATOM 2395 N N . GLY A 1 319 ? 27.160 -9.212 -17.816 1.00 85.88 319 GLY A N 1
ATOM 2396 C CA . GLY A 1 319 ? 26.768 -8.651 -16.518 1.00 85.88 319 GLY A CA 1
ATOM 2397 C C . GLY A 1 319 ? 26.580 -9.739 -15.458 1.00 85.88 319 GLY A C 1
ATOM 2398 O O . GLY A 1 319 ? 25.745 -10.622 -15.620 1.00 85.88 319 GLY A O 1
ATOM 2399 N N . ARG A 1 320 ? 27.364 -9.697 -14.367 1.00 81.75 320 ARG A N 1
ATOM 2400 C CA . ARG A 1 320 ? 27.355 -10.702 -13.271 1.00 81.75 320 ARG A CA 1
ATOM 2401 C C . ARG A 1 320 ? 27.428 -12.162 -13.770 1.00 81.75 320 ARG A C 1
ATOM 2403 O O . ARG A 1 320 ? 26.706 -13.026 -13.291 1.00 81.75 320 ARG A O 1
ATOM 2410 N N . GLY A 1 321 ? 28.284 -12.432 -14.756 1.00 83.19 321 GLY A N 1
ATOM 2411 C CA . GLY A 1 321 ? 28.486 -13.778 -15.315 1.00 83.19 321 GLY A CA 1
ATOM 2412 C C . GLY A 1 321 ? 27.518 -14.177 -16.436 1.00 83.19 321 GLY A C 1
ATOM 2413 O O . GLY A 1 321 ? 27.798 -15.130 -17.157 1.00 83.19 321 GLY A O 1
ATOM 2414 N N . GLU A 1 322 ? 26.447 -13.419 -16.660 1.00 87.06 322 GLU A N 1
ATOM 2415 C CA . GLU A 1 322 ? 25.532 -13.623 -17.783 1.00 87.06 322 GLU A CA 1
ATOM 2416 C C . GLU A 1 322 ? 26.107 -13.009 -19.064 1.00 87.06 322 GLU A C 1
ATOM 2418 O O . GLU A 1 322 ? 26.712 -11.935 -19.019 1.00 87.06 322 GLU A O 1
ATOM 2423 N N . ARG A 1 323 ? 25.934 -13.685 -20.205 1.00 91.69 323 ARG A N 1
ATOM 2424 C CA . ARG A 1 323 ? 26.344 -13.203 -21.530 1.00 91.69 323 ARG A CA 1
ATOM 2425 C C . ARG A 1 323 ? 25.122 -13.157 -22.442 1.00 91.69 323 ARG A C 1
ATOM 2427 O O . ARG A 1 323 ? 24.525 -14.201 -22.683 1.00 91.69 323 ARG A O 1
ATOM 2434 N N . ARG A 1 324 ? 24.798 -11.984 -22.990 1.00 91.69 324 ARG A N 1
ATOM 2435 C CA . ARG A 1 324 ? 23.623 -11.774 -23.855 1.00 91.69 324 ARG A CA 1
ATOM 2436 C C . ARG A 1 324 ? 23.965 -10.876 -25.041 1.00 91.69 324 ARG A C 1
ATOM 2438 O O . ARG A 1 324 ? 24.842 -10.026 -24.935 1.00 91.69 324 ARG A O 1
ATOM 2445 N N . VAL A 1 325 ? 23.292 -11.066 -26.171 1.00 95.06 325 VAL A N 1
ATOM 2446 C CA . VAL A 1 325 ? 23.275 -10.094 -27.276 1.00 95.06 325 VAL A CA 1
ATOM 2447 C C . VAL A 1 325 ? 22.061 -9.200 -27.059 1.00 95.06 325 VAL A C 1
ATOM 2449 O O . VAL A 1 325 ? 20.947 -9.703 -27.022 1.00 95.06 325 VAL A O 1
ATOM 2452 N N . ALA A 1 326 ? 22.276 -7.903 -26.851 1.00 95.38 326 ALA A N 1
ATOM 2453 C CA . ALA A 1 326 ? 21.205 -6.971 -26.513 1.00 95.38 326 ALA A CA 1
ATOM 2454 C C . ALA A 1 326 ? 21.405 -5.622 -27.229 1.00 95.38 326 ALA A C 1
ATOM 2456 O O . ALA A 1 326 ? 21.789 -4.648 -26.586 1.00 95.38 326 ALA A O 1
ATOM 2457 N N . PRO A 1 327 ? 21.248 -5.568 -28.565 1.00 97.50 327 PRO A N 1
ATOM 2458 C CA . PRO A 1 327 ? 21.523 -4.363 -29.340 1.00 97.50 327 PRO A CA 1
ATOM 2459 C C . PRO A 1 327 ? 20.370 -3.355 -29.305 1.00 97.50 327 PRO A C 1
ATOM 2461 O O . PRO A 1 327 ? 20.579 -2.210 -29.691 1.00 97.50 327 PRO A O 1
ATOM 2464 N N . HIS A 1 328 ? 19.171 -3.739 -28.857 1.00 98.19 328 HIS A N 1
ATOM 2465 C CA . HIS A 1 328 ? 18.013 -2.846 -28.841 1.00 98.19 328 HIS A CA 1
ATOM 2466 C C . HIS A 1 328 ? 17.794 -2.270 -27.445 1.00 98.19 328 HIS A C 1
ATOM 2468 O O . HIS A 1 328 ? 17.864 -2.995 -26.446 1.00 98.19 328 HIS A O 1
ATOM 2474 N N . HIS A 1 329 ? 17.481 -0.977 -27.391 1.00 98.38 329 HIS A N 1
ATOM 2475 C CA . HIS A 1 329 ? 17.120 -0.283 -26.160 1.00 98.38 329 HIS A CA 1
ATOM 2476 C C . HIS A 1 329 ? 15.616 -0.028 -26.126 1.00 98.38 329 HIS A C 1
ATOM 2478 O O . HIS A 1 329 ? 15.027 0.455 -27.089 1.00 98.38 329 HIS A O 1
ATOM 2484 N N . VAL A 1 330 ? 14.982 -0.365 -25.012 1.00 98.44 330 VAL A N 1
ATOM 2485 C CA . VAL A 1 330 ? 13.552 -0.189 -24.779 1.00 98.44 330 VAL A CA 1
ATOM 2486 C C . VAL A 1 330 ? 13.350 0.860 -23.701 1.00 98.44 330 VAL A C 1
ATOM 2488 O O . VAL A 1 330 ? 13.986 0.811 -22.648 1.00 98.44 330 VAL A O 1
ATOM 2491 N N . ARG A 1 331 ? 12.401 1.763 -23.946 1.00 98.56 331 ARG A N 1
ATOM 2492 C CA . ARG A 1 331 ? 11.803 2.650 -22.949 1.00 98.56 331 ARG A CA 1
ATOM 2493 C C . ARG A 1 331 ? 10.305 2.381 -22.902 1.00 98.56 331 ARG A C 1
ATOM 2495 O O . ARG A 1 331 ? 9.615 2.595 -23.896 1.00 98.56 331 ARG A O 1
ATOM 2502 N N . ALA A 1 332 ? 9.803 1.925 -21.765 1.00 98.44 332 ALA A N 1
ATOM 2503 C CA . ALA A 1 332 ? 8.378 1.740 -21.529 1.00 98.44 332 ALA A CA 1
ATOM 2504 C C . ALA A 1 332 ? 7.930 2.594 -20.345 1.00 98.44 332 ALA A C 1
ATOM 2506 O O . ALA A 1 332 ? 8.656 2.722 -19.361 1.00 98.44 332 ALA A O 1
ATOM 2507 N N . VAL A 1 333 ? 6.732 3.163 -20.432 1.00 98.44 333 VAL A N 1
ATOM 2508 C CA . VAL A 1 333 ? 6.091 3.848 -19.305 1.00 98.44 333 VAL A CA 1
ATOM 2509 C C . VAL A 1 333 ? 4.776 3.145 -19.028 1.00 98.44 333 VAL A C 1
ATOM 2511 O O . VAL A 1 333 ? 3.985 2.940 -19.940 1.00 98.44 333 VAL A O 1
ATOM 2514 N N . LEU A 1 334 ? 4.545 2.763 -17.781 1.00 98.12 334 LEU A N 1
ATOM 2515 C CA . LEU A 1 334 ? 3.249 2.331 -17.279 1.00 98.12 334 LEU A CA 1
ATOM 2516 C C . LEU A 1 334 ? 2.611 3.551 -16.612 1.00 98.12 334 LEU A C 1
ATOM 2518 O O . LEU A 1 334 ? 3.191 4.106 -15.682 1.00 98.12 334 LEU A O 1
ATOM 2522 N N . ASP A 1 335 ? 1.454 3.997 -17.089 1.00 96.94 335 ASP A N 1
ATOM 2523 C CA . ASP A 1 335 ? 0.814 5.220 -16.603 1.00 96.94 335 ASP A CA 1
ATOM 2524 C C . ASP A 1 335 ? -0.668 4.971 -16.318 1.00 96.94 335 ASP A C 1
ATOM 2526 O O . ASP A 1 335 ? -1.408 4.529 -17.195 1.00 96.94 335 ASP A O 1
ATOM 2530 N N . LEU A 1 336 ? -1.097 5.273 -15.093 1.00 97.06 336 LEU A N 1
ATOM 2531 C CA . LEU A 1 336 ? -2.467 5.095 -14.602 1.00 97.06 336 LEU A CA 1
ATOM 2532 C C . LEU A 1 336 ? -3.320 6.369 -14.717 1.00 97.06 336 LEU A C 1
ATOM 2534 O O . LEU A 1 336 ? -4.296 6.539 -13.991 1.00 97.06 336 LEU A O 1
ATOM 2538 N N . GLY A 1 337 ? -2.963 7.279 -15.620 1.00 94.25 337 GLY A N 1
ATOM 2539 C CA . GLY A 1 337 ? -3.633 8.563 -15.839 1.00 94.25 337 GLY A CA 1
ATOM 2540 C C . GLY A 1 337 ? -3.028 9.743 -15.069 1.00 94.25 337 GLY A C 1
ATOM 2541 O O . GLY A 1 337 ? -3.688 10.775 -14.944 1.00 94.25 337 GLY A O 1
ATOM 2542 N N . GLY A 1 338 ? -1.789 9.608 -14.583 1.00 92.62 338 GLY A N 1
ATOM 2543 C CA . GLY A 1 338 ? -1.036 10.654 -13.882 1.00 92.62 338 GLY A CA 1
ATOM 2544 C C . GLY A 1 338 ? -1.598 11.069 -12.513 1.00 92.62 338 GLY A C 1
ATOM 2545 O O . GLY A 1 338 ? -2.538 10.474 -11.989 1.00 92.62 338 GLY A O 1
ATOM 2546 N N . GLU A 1 339 ? -1.019 12.124 -11.927 1.00 91.31 339 GLU A N 1
ATOM 2547 C CA . GLU A 1 339 ? -1.313 12.570 -10.548 1.00 91.31 339 GLU A CA 1
ATOM 2548 C C . GLU A 1 339 ? -2.791 12.897 -10.297 1.00 91.31 339 GLU A C 1
ATOM 2550 O O . GLU A 1 339 ? -3.320 12.612 -9.225 1.00 91.31 339 GLU A O 1
ATOM 2555 N N . ALA A 1 340 ? -3.507 13.410 -11.302 1.00 93.38 340 ALA A N 1
ATOM 2556 C CA . ALA A 1 340 ? -4.940 13.697 -11.189 1.00 93.38 340 ALA A CA 1
ATOM 2557 C C . ALA A 1 340 ? -5.792 12.444 -10.892 1.00 93.38 340 ALA A C 1
ATOM 2559 O O . ALA A 1 340 ? -6.926 12.560 -10.430 1.00 93.38 340 ALA A O 1
ATOM 2560 N N . ARG A 1 341 ? -5.262 11.242 -11.160 1.00 95.06 341 ARG A N 1
ATOM 2561 C CA . ARG A 1 341 ? -5.927 9.956 -10.910 1.00 95.06 341 ARG A CA 1
ATOM 2562 C C . ARG A 1 341 ? -5.442 9.252 -9.650 1.00 95.06 341 ARG A C 1
ATOM 2564 O O . ARG A 1 341 ? -6.044 8.250 -9.276 1.00 95.06 341 ARG A O 1
ATOM 2571 N N . LYS A 1 342 ? -4.443 9.790 -8.945 1.00 94.69 342 LYS A N 1
ATOM 2572 C CA . LYS A 1 342 ? -3.920 9.212 -7.699 1.00 94.69 342 LYS A CA 1
ATOM 2573 C C . LYS A 1 342 ? -5.013 8.900 -6.661 1.00 94.69 342 LYS A C 1
ATOM 2575 O O . LYS A 1 342 ? -4.991 7.784 -6.150 1.00 94.69 342 LYS A O 1
ATOM 2580 N N . PRO A 1 343 ? -6.011 9.773 -6.390 1.00 94.81 343 PRO A N 1
ATOM 2581 C CA . PRO A 1 343 ? -7.080 9.442 -5.440 1.00 94.81 343 PRO A CA 1
ATOM 2582 C C . PRO A 1 343 ? -7.926 8.238 -5.870 1.00 94.81 343 PRO A C 1
ATOM 2584 O O . PRO A 1 343 ? -8.350 7.451 -5.031 1.00 94.81 343 PRO A O 1
ATOM 2587 N N . TYR A 1 344 ? -8.150 8.080 -7.178 1.00 95.12 344 TYR A N 1
ATOM 2588 C CA . TYR A 1 344 ? -8.878 6.939 -7.726 1.00 95.12 344 TYR A CA 1
ATOM 2589 C C . TYR A 1 344 ? -8.060 5.653 -7.610 1.00 95.12 344 TYR A C 1
ATOM 2591 O O . TYR A 1 344 ? -8.554 4.664 -7.087 1.00 95.12 344 TYR A O 1
ATOM 2599 N N . VAL A 1 345 ? -6.789 5.690 -8.027 1.00 95.81 345 VAL A N 1
ATOM 2600 C CA . VAL A 1 345 ? -5.877 4.542 -7.906 1.00 95.81 345 VAL A CA 1
ATOM 2601 C C . VAL A 1 345 ? -5.746 4.109 -6.450 1.00 95.81 345 VAL A C 1
ATOM 2603 O O . VAL A 1 345 ? -5.739 2.915 -6.180 1.00 95.81 345 VAL A O 1
ATOM 2606 N N . TYR A 1 346 ? -5.686 5.063 -5.517 1.00 95.12 346 TYR A N 1
ATOM 2607 C CA . TYR A 1 346 ? -5.634 4.758 -4.094 1.00 95.12 346 TYR A CA 1
ATOM 2608 C C . TYR A 1 346 ? -6.902 4.044 -3.631 1.00 95.12 346 TYR A C 1
ATOM 2610 O O . TYR A 1 346 ? -6.810 2.962 -3.066 1.00 95.12 346 TYR A O 1
ATOM 2618 N N . ARG A 1 347 ? -8.074 4.614 -3.938 1.00 94.44 347 ARG A N 1
ATOM 2619 C CA . ARG A 1 347 ? -9.373 4.034 -3.582 1.00 94.44 347 ARG A CA 1
ATOM 2620 C C . ARG A 1 347 ? -9.527 2.602 -4.096 1.00 94.44 347 ARG A C 1
ATOM 2622 O O . ARG A 1 347 ? -10.004 1.757 -3.363 1.00 94.44 347 ARG A O 1
ATOM 2629 N N . GLU A 1 348 ? -9.141 2.342 -5.342 1.00 93.56 348 GLU A N 1
ATOM 2630 C CA . GLU A 1 348 ? -9.270 1.016 -5.962 1.00 93.56 348 GLU A CA 1
ATOM 2631 C C . GLU A 1 348 ? -8.161 0.030 -5.546 1.00 93.56 348 GLU A C 1
ATOM 2633 O O . GLU A 1 348 ? -8.206 -1.131 -5.947 1.00 93.56 348 GLU A O 1
ATOM 2638 N N . SER A 1 349 ? -7.141 0.488 -4.808 1.00 92.31 349 SER A N 1
ATOM 2639 C CA . SER A 1 349 ? -6.098 -0.380 -4.236 1.00 92.31 349 SER A CA 1
ATOM 2640 C C . SER A 1 349 ? -6.437 -0.875 -2.822 1.00 92.31 349 SER A C 1
ATOM 2642 O O . SER A 1 349 ? -5.712 -1.730 -2.317 1.00 92.31 349 SER A O 1
ATOM 2644 N N . VAL A 1 350 ? -7.485 -0.321 -2.198 1.00 90.31 350 VAL A N 1
ATOM 2645 C CA . VAL A 1 350 ? -8.078 -0.786 -0.930 1.00 90.31 350 VAL A CA 1
ATOM 2646 C C . VAL A 1 350 ? -9.092 -1.886 -1.226 1.00 90.31 350 VAL A C 1
ATOM 2648 O O . VAL A 1 350 ? -9.026 -2.956 -0.583 1.00 90.31 350 VAL A O 1
#

Solvent-accessible surface area (backbone atoms only — not comparable to full-atom values): 18257 Å² total; per-residue (Å²): 131,80,77,84,69,78,50,39,18,30,26,39,34,25,44,46,77,63,26,50,50,52,48,67,48,48,54,79,40,82,62,40,34,74,57,34,28,13,14,81,52,62,66,40,7,45,52,54,10,62,74,73,75,28,55,52,31,65,30,66,69,65,50,68,70,38,85,67,45,44,32,39,37,40,35,54,62,33,56,48,31,30,64,53,49,39,54,40,22,74,70,69,19,26,35,40,30,41,64,32,55,30,50,44,70,68,50,34,50,52,35,51,53,42,20,61,73,52,73,39,57,73,46,64,59,56,38,62,72,47,29,37,65,56,47,28,52,51,46,35,34,76,69,63,81,34,55,74,55,50,32,40,38,35,43,35,37,32,47,48,86,91,54,51,95,84,36,58,63,72,37,47,80,42,26,36,28,64,65,40,53,63,35,42,58,54,57,49,44,48,34,61,70,63,69,50,68,74,76,49,77,50,75,51,77,40,60,42,80,95,78,47,54,74,47,34,39,38,35,43,34,35,30,74,96,75,22,40,37,38,41,40,40,30,57,82,29,55,73,95,61,46,44,34,40,40,38,34,35,31,84,57,29,39,40,40,37,40,47,93,65,61,29,42,33,42,35,42,36,51,26,36,74,66,54,49,56,53,52,70,49,42,49,86,42,29,73,70,49,45,57,41,89,91,43,75,85,88,82,53,63,44,32,58,62,48,75,42,76,67,70,41,59,80,57,72,44,76,60,98,89,45,74,48,51,38,17,25,40,36,43,36,37,45,32,53,48,40,79,91,30,33,71,56,56,48,40,49,19,107

pLDDT: mean 95.24, std 6.23, range [39.75, 98.88]

Secondary structure (DSSP, 8-state):
----PPPEEEEEE--SHHHHHHHHHHTT-TTEEEEEEE-SSHHHHHHHHHHHT--EESSHHHHHT-TT--EEEE-S-HHHHHHHHHHHHHTT-EEEEPSSS-SSHHHHHHHHHHHHHHT--EEE--GGGG-HHHHHHHHHHHTTSSPPPSEEEEEEE---TTS-TT-GGG-HHHH--HHHHTTHHHHHHHHHHHTS--SEEEEEEEEPGGG--EEEEEEEEEEGGGEEEEEEEE--S-GGG-EEEEEEE-SSEEEEEETTTT-EEEEEEEE-HHHHHHHHTTGGGHHHHT--SSPPP-S--B--EEEETTSS-SSPEEETTEEE---EEEEEEEESS-GGGHHHHHHTT-

Mean predicted aligned error: 4.0 Å

Nearest PDB structures (foldseek):
  2glx-assembly6_F  TM=8.927E-01  e=5.613E-21  Ensifer adhaerens
  6nor-assembly1_A  TM=8.699E-01  e=8.760E-21  Micromonospora echinospora
  4koa-assembly1_A-2  TM=8.601E-01  e=3.374E-21  Sinorhizobium meliloti 1021
  3db2-assembly1_C-2  TM=9.184E-01  e=4.460E-18  Desulfitobacterium hafniense DCB-2
  3moi-assembly1_A-2  TM=8.760E-01  e=1.020E-17  Bordetella bronchiseptica

Sequence (350 aa):
MSPATAPLGLGLVGCGGFGAFLLDAVADLPGLRPVAVADPDPRRAAALGRRHGVPALAGLDELLAREEVAVVAVATPPAAHAATATAALCAGRHVFCEKPLATTARDAEAVAEEAERAGRVLVVDHVLRYNPLLRAVERLIGEALLAPPRRFLFENDASDEDLGPDHWFWDREHSGGTFVEHGVHFFDAARALLGSDPLSVRATAVRRPGGGPVDMVSADVLHPGGVLASHLHSFTHAHRCERQLMRLDHGFAETRIEGWIPVRAEISAWTDEDGARAWERLPARAGALLRVEGFRPHGGERVPVAVERDAGTARPVRGRGERRVAPHHVRAVLDLGGEARKPYVYRESV